Protein AF-A0AAV5AWL6-F1 (afdb_monomer_lite)

Structure (mmCIF, N/CA/C/O backbone):
data_AF-A0AAV5AWL6-F1
#
_entry.id   AF-A0AAV5AWL6-F1
#
loop_
_atom_site.group_PDB
_atom_site.id
_atom_site.type_symbol
_atom_site.label_atom_id
_atom_site.label_alt_id
_atom_site.label_comp_id
_atom_site.label_asym_id
_atom_site.label_entity_id
_atom_site.label_seq_id
_atom_site.pdbx_PDB_ins_code
_atom_site.Cartn_x
_atom_site.Cartn_y
_atom_site.Cartn_z
_atom_site.occupancy
_atom_site.B_iso_or_equiv
_atom_site.auth_seq_id
_atom_site.auth_comp_id
_atom_site.auth_asym_id
_atom_site.auth_atom_id
_atom_site.pdbx_PDB_model_num
ATOM 1 N N . MET A 1 1 ? 9.700 32.617 -14.746 1.00 44.94 1 MET A N 1
ATOM 2 C CA . MET A 1 1 ? 9.621 31.164 -14.489 1.00 44.94 1 MET A CA 1
ATOM 3 C C . MET A 1 1 ? 9.765 30.989 -12.985 1.00 44.94 1 MET A C 1
ATOM 5 O O . MET A 1 1 ? 10.774 31.426 -12.447 1.00 44.94 1 MET A O 1
ATOM 9 N N . ASP A 1 2 ? 8.722 30.511 -12.307 1.00 42.97 2 ASP A N 1
ATOM 10 C CA . ASP A 1 2 ? 8.661 30.385 -10.840 1.00 42.97 2 ASP A CA 1
ATOM 11 C C . ASP A 1 2 ? 9.480 29.153 -10.423 1.00 42.97 2 ASP A C 1
ATOM 13 O O . ASP A 1 2 ? 8.962 28.050 -10.261 1.00 42.97 2 ASP A O 1
ATOM 17 N N . LEU A 1 3 ? 10.804 29.320 -10.424 1.00 47.88 3 LEU A N 1
ATOM 18 C CA . LEU A 1 3 ? 11.747 28.304 -9.977 1.00 47.88 3 LEU A CA 1
ATOM 19 C C . LEU A 1 3 ? 11.731 28.278 -8.447 1.00 47.88 3 LEU A C 1
ATOM 21 O O . LEU A 1 3 ? 11.616 29.314 -7.796 1.00 47.88 3 LEU A O 1
ATOM 25 N N . THR A 1 4 ? 11.849 27.073 -7.900 1.00 56.53 4 THR A N 1
ATOM 26 C CA . THR A 1 4 ? 11.509 26.592 -6.545 1.00 56.53 4 THR A CA 1
ATOM 27 C C . THR A 1 4 ? 12.142 27.312 -5.339 1.00 56.53 4 THR A C 1
ATOM 29 O O . THR A 1 4 ? 12.064 26.806 -4.220 1.00 56.53 4 THR A O 1
ATOM 32 N N . ARG A 1 5 ? 12.764 28.483 -5.522 1.00 50.31 5 ARG A N 1
ATOM 33 C CA . ARG A 1 5 ? 13.473 29.260 -4.491 1.00 50.31 5 ARG A CA 1
ATOM 34 C C . ARG A 1 5 ? 13.290 30.789 -4.581 1.00 50.31 5 ARG A C 1
ATOM 36 O O . ARG A 1 5 ? 14.134 31.527 -4.085 1.00 50.31 5 ARG A O 1
ATOM 43 N N . GLY A 1 6 ? 12.220 31.289 -5.204 1.00 50.84 6 GLY A N 1
ATOM 44 C CA . GLY A 1 6 ? 11.898 32.726 -5.200 1.00 50.84 6 GLY A CA 1
ATOM 45 C C . GLY A 1 6 ? 11.295 33.223 -3.874 1.00 50.84 6 GLY A C 1
ATOM 46 O O . GLY A 1 6 ? 10.577 32.487 -3.201 1.00 50.84 6 GLY A O 1
ATOM 47 N N . THR A 1 7 ? 11.536 34.493 -3.531 1.00 50.94 7 THR A N 1
ATOM 48 C CA . THR A 1 7 ? 11.075 35.224 -2.323 1.00 50.94 7 THR A CA 1
ATOM 49 C C . THR A 1 7 ? 9.552 35.279 -2.118 1.00 50.94 7 THR A C 1
ATOM 51 O O . THR A 1 7 ? 9.095 35.667 -1.048 1.00 50.94 7 THR A O 1
ATOM 54 N N . THR A 1 8 ? 8.764 34.855 -3.107 1.00 59.38 8 THR A N 1
ATOM 55 C CA . THR A 1 8 ? 7.291 34.761 -3.083 1.00 59.38 8 THR A CA 1
ATOM 56 C C . THR A 1 8 ? 6.772 33.316 -3.189 1.00 59.38 8 THR A C 1
ATOM 58 O O . THR A 1 8 ? 5.599 33.108 -3.484 1.00 59.38 8 THR A O 1
ATOM 61 N N . GLY A 1 9 ? 7.641 32.317 -2.978 1.00 55.56 9 GLY A N 1
ATOM 62 C CA . GLY A 1 9 ? 7.475 30.896 -3.319 1.00 55.56 9 GLY A CA 1
ATOM 63 C C . GLY A 1 9 ? 6.063 30.305 -3.219 1.00 55.56 9 GLY A C 1
ATOM 64 O O . GLY A 1 9 ? 5.662 29.781 -2.183 1.00 55.56 9 GLY A O 1
ATOM 65 N N . THR A 1 10 ? 5.347 30.278 -4.349 1.00 64.44 10 THR A N 1
ATOM 66 C CA . THR A 1 10 ? 4.022 29.632 -4.472 1.00 64.44 10 THR A CA 1
ATOM 67 C C . THR A 1 10 ? 4.098 28.166 -4.914 1.00 64.44 10 THR A C 1
ATOM 69 O O . THR A 1 10 ? 3.094 27.457 -4.897 1.00 64.44 10 THR A O 1
ATOM 72 N N . ALA A 1 11 ? 5.286 27.684 -5.299 1.00 66.12 11 ALA A N 1
ATOM 73 C CA . ALA A 1 11 ? 5.487 26.349 -5.867 1.00 66.12 11 ALA A CA 1
ATOM 74 C C . ALA A 1 11 ? 5.063 25.212 -4.920 1.00 66.12 11 ALA A C 1
ATOM 76 O O . ALA A 1 11 ? 4.419 24.264 -5.358 1.00 66.12 11 ALA A O 1
ATOM 77 N N . CYS A 1 12 ? 5.357 25.322 -3.619 1.00 65.81 12 CYS A N 1
ATOM 78 C CA . CYS A 1 12 ? 4.944 24.323 -2.629 1.00 65.81 12 CYS A CA 1
ATOM 79 C C . CYS A 1 12 ? 3.410 24.248 -2.505 1.00 65.81 12 CYS A C 1
ATOM 81 O O . CYS A 1 12 ? 2.841 23.161 -2.516 1.00 65.81 12 CYS A O 1
ATOM 83 N N . LEU A 1 13 ? 2.726 25.397 -2.485 1.00 73.12 13 LEU A N 1
ATOM 84 C CA . LEU A 1 13 ? 1.260 25.460 -2.438 1.00 73.12 13 LEU A CA 1
ATOM 85 C C . LEU A 1 13 ? 0.619 24.877 -3.707 1.00 73.12 13 LEU A C 1
ATOM 87 O O . LEU A 1 13 ? -0.348 24.127 -3.615 1.00 73.12 13 LEU A O 1
ATOM 91 N N . LYS A 1 14 ? 1.199 25.155 -4.882 1.00 77.00 14 LYS A N 1
ATOM 92 C CA . LYS A 1 14 ? 0.769 24.564 -6.162 1.00 77.00 14 LYS A CA 1
ATOM 93 C C . LYS A 1 14 ? 0.994 23.051 -6.220 1.00 77.00 14 LYS A C 1
ATOM 95 O O . LYS A 1 14 ? 0.209 22.349 -6.843 1.00 77.00 14 LYS A O 1
ATOM 100 N N . LEU A 1 15 ? 2.055 22.538 -5.593 1.00 72.88 15 LEU A N 1
ATOM 101 C CA . LEU A 1 15 ? 2.285 21.095 -5.491 1.00 72.88 15 LEU A CA 1
ATOM 102 C C . LEU A 1 15 ? 1.272 20.442 -4.552 1.00 72.88 15 LEU A C 1
ATOM 104 O O . LEU A 1 15 ? 0.730 19.399 -4.895 1.00 72.88 15 LEU A O 1
ATOM 108 N N . LYS A 1 16 ? 0.952 21.071 -3.414 1.00 73.62 16 LYS A N 1
ATOM 109 C CA . LYS A 1 16 ? -0.052 20.548 -2.472 1.00 73.62 16 LYS A CA 1
ATOM 110 C C . LYS A 1 16 ? -1.405 20.284 -3.135 1.00 73.62 16 LYS A C 1
ATOM 112 O O . LYS A 1 16 ? -2.020 19.270 -2.830 1.00 73.62 16 LYS A O 1
ATOM 117 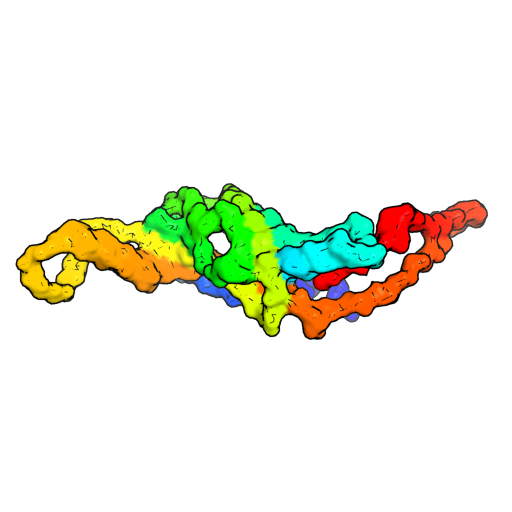N N . THR A 1 17 ? -1.836 21.136 -4.068 1.00 75.12 17 THR A N 1
ATOM 118 C CA . THR A 1 17 ? -3.125 20.973 -4.768 1.00 75.12 17 THR A CA 1
ATOM 119 C C . THR A 1 17 ? -3.147 19.808 -5.763 1.00 75.12 17 THR A C 1
ATOM 121 O O . THR A 1 17 ? -4.210 19.477 -6.275 1.00 75.12 17 THR A O 1
ATOM 124 N N . GLN A 1 18 ? -1.995 19.209 -6.086 1.00 75.31 18 GLN A N 1
ATOM 125 C CA . GLN A 1 18 ? -1.899 18.078 -7.019 1.00 75.31 18 GLN A CA 1
ATOM 126 C C . GLN A 1 18 ? -2.061 16.719 -6.327 1.00 75.31 18 GLN A C 1
ATOM 128 O O . GLN A 1 18 ? -2.350 15.728 -6.992 1.00 75.31 18 GLN A O 1
ATOM 133 N N . TYR A 1 19 ? -1.894 16.658 -5.004 1.00 74.19 19 TYR A N 1
ATOM 134 C CA . TYR A 1 19 ? -2.035 15.425 -4.237 1.00 74.19 19 TYR A CA 1
ATOM 135 C C . TYR A 1 19 ? -3.466 15.264 -3.737 1.00 74.19 19 TYR A C 1
ATOM 137 O O . TYR A 1 19 ? -4.099 16.229 -3.310 1.00 74.19 19 TYR A O 1
ATOM 145 N N . HIS A 1 20 ? -3.969 14.030 -3.730 1.00 78.38 20 HIS A N 1
ATOM 146 C CA . HIS A 1 20 ? -5.211 13.749 -3.022 1.00 78.38 20 HIS A CA 1
ATOM 147 C C . HIS A 1 20 ? -5.023 13.985 -1.527 1.00 78.38 20 HIS A C 1
ATOM 149 O O . HIS A 1 20 ? -4.108 13.451 -0.898 1.00 78.38 20 HIS A O 1
ATOM 155 N N . GLN A 1 21 ? -5.916 14.794 -0.969 1.00 77.19 21 GLN A N 1
ATOM 156 C CA . GLN A 1 21 ? -5.951 15.110 0.446 1.00 77.19 21 GLN A CA 1
ATOM 157 C C . GLN A 1 21 ? -7.112 14.368 1.097 1.00 77.19 21 GLN A C 1
ATOM 159 O O . GLN A 1 21 ? -8.228 14.340 0.572 1.00 77.19 21 GLN A O 1
ATOM 164 N N . HIS A 1 22 ? -6.852 13.778 2.257 1.00 74.38 22 HIS A N 1
ATOM 165 C CA . HIS A 1 22 ? -7.884 13.279 3.146 1.00 74.38 22 HIS A CA 1
ATOM 166 C C . HIS A 1 22 ? -7.912 14.148 4.401 1.00 74.38 22 HIS A C 1
ATOM 168 O O . HIS A 1 22 ? -6.887 14.390 5.035 1.00 74.38 22 HIS A O 1
ATOM 174 N N . CYS A 1 23 ? -9.093 14.650 4.743 1.00 73.50 23 CYS A N 1
ATOM 175 C CA . CYS A 1 23 ? -9.275 15.452 5.939 1.00 73.50 23 CYS A CA 1
ATOM 176 C C . CYS A 1 23 ? -9.520 14.527 7.132 1.00 73.50 23 CYS A C 1
ATOM 178 O O . CYS A 1 23 ? -10.571 13.889 7.206 1.00 73.50 23 CYS A O 1
ATOM 180 N N . ILE A 1 24 ? -8.582 14.492 8.078 1.00 74.25 24 ILE A N 1
ATOM 181 C CA . ILE A 1 24 ? -8.746 13.759 9.335 1.00 74.25 24 ILE A CA 1
ATOM 182 C C . ILE A 1 24 ? -9.272 14.733 10.391 1.00 74.25 24 ILE A C 1
ATOM 184 O O . ILE A 1 24 ? -8.626 15.735 10.705 1.00 74.25 24 ILE A O 1
ATOM 188 N N . LYS A 1 25 ? -10.468 14.448 10.919 1.00 72.88 25 LYS A N 1
ATOM 189 C CA . LYS A 1 25 ? -11.067 15.222 12.013 1.00 72.88 25 LYS A CA 1
ATOM 190 C C . LYS A 1 25 ? -10.367 14.857 13.321 1.00 72.88 25 LYS A C 1
ATOM 192 O O . LYS A 1 25 ? -10.457 13.708 13.750 1.00 72.88 25 LYS A O 1
ATOM 197 N N . ARG A 1 26 ? -9.688 15.831 13.926 1.00 73.69 26 ARG A N 1
ATOM 198 C CA . ARG A 1 26 ? -9.055 15.703 15.247 1.00 73.69 26 ARG A CA 1
ATOM 199 C C . ARG A 1 26 ? -10.077 15.937 16.361 1.00 73.69 26 ARG A C 1
ATOM 201 O O . ARG A 1 26 ? -11.117 16.554 16.122 1.00 73.69 26 ARG A O 1
ATOM 208 N N . LYS A 1 27 ? -9.777 15.452 17.565 1.00 68.62 27 LYS A N 1
ATOM 209 C CA . LYS A 1 27 ? -10.621 15.611 18.759 1.00 68.62 27 LYS A CA 1
ATOM 210 C C . LYS A 1 27 ? -10.731 17.070 19.216 1.00 68.62 27 LYS A C 1
ATOM 212 O O . LYS A 1 27 ? -11.806 17.494 19.632 1.00 68.62 27 LYS A O 1
ATOM 217 N N . ASP A 1 28 ? -9.643 17.837 19.126 1.00 62.53 28 ASP A N 1
ATOM 218 C CA . ASP A 1 28 ? -9.628 19.237 19.559 1.00 62.53 28 ASP A CA 1
ATOM 219 C C . ASP A 1 28 ? -10.209 20.175 18.494 1.00 62.53 28 ASP A C 1
ATOM 221 O O . ASP A 1 28 ? -9.684 20.309 17.389 1.00 62.53 28 ASP A O 1
ATOM 225 N N . ILE A 1 29 ? -11.278 20.879 18.870 1.00 53.66 29 ILE A N 1
ATOM 226 C CA . ILE A 1 29 ? -12.090 21.767 18.016 1.00 53.66 29 ILE A CA 1
ATOM 227 C C . ILE A 1 29 ? -11.306 23.029 17.591 1.00 53.66 29 ILE A C 1
ATOM 229 O O . ILE A 1 29 ? -11.689 23.732 16.657 1.00 53.66 29 ILE A O 1
ATOM 233 N N . THR A 1 30 ? -10.195 23.327 18.271 1.00 56.72 30 THR A N 1
ATOM 234 C CA . THR A 1 30 ? -9.313 24.476 18.005 1.00 56.72 30 THR A CA 1
ATOM 235 C C . THR A 1 30 ? -8.133 24.135 17.094 1.00 56.72 30 THR A C 1
ATOM 237 O O . THR A 1 30 ? -7.466 25.048 16.603 1.00 56.72 30 THR A O 1
ATOM 240 N N . ASN A 1 31 ? -7.878 22.846 16.839 1.00 51.84 31 ASN A N 1
ATOM 241 C CA . ASN A 1 31 ? -6.788 22.398 15.984 1.00 51.84 31 ASN A CA 1
ATOM 242 C C . ASN A 1 31 ? -7.269 22.256 14.539 1.00 51.84 31 ASN A C 1
ATOM 244 O O . ASN A 1 31 ? -8.188 21.504 14.219 1.00 51.84 31 ASN A O 1
ATOM 248 N N . THR A 1 32 ? -6.607 22.984 13.646 1.00 53.75 32 THR A N 1
ATOM 249 C CA . THR A 1 32 ? -6.767 22.866 12.197 1.00 53.75 32 THR A CA 1
ATOM 250 C C . THR A 1 32 ? -6.685 21.398 11.771 1.00 53.75 32 THR A C 1
ATOM 252 O O . THR A 1 32 ? -5.757 20.699 12.187 1.00 53.75 32 THR A O 1
ATOM 255 N N . ASN A 1 33 ? -7.631 20.939 10.940 1.00 56.53 33 ASN A N 1
ATOM 256 C CA . ASN A 1 33 ? -7.602 19.612 10.315 1.00 56.53 33 ASN A CA 1
ATOM 257 C C . ASN A 1 33 ? -6.171 19.258 9.886 1.00 56.53 33 ASN A C 1
ATOM 259 O O . ASN A 1 33 ? -5.527 20.043 9.187 1.00 56.53 33 ASN A O 1
ATOM 263 N N . THR A 1 34 ? -5.656 18.098 10.300 1.00 63.78 34 THR A N 1
ATOM 264 C CA . THR A 1 34 ? -4.343 17.664 9.811 1.00 63.78 34 THR A CA 1
ATOM 265 C C . THR A 1 34 ? -4.501 17.177 8.378 1.00 63.78 34 THR A C 1
ATOM 267 O O . THR A 1 34 ? -5.283 16.268 8.098 1.00 63.78 34 THR A O 1
ATOM 270 N N . GLU A 1 35 ? -3.782 17.830 7.464 1.00 68.81 35 GLU A N 1
ATOM 271 C CA . GLU A 1 35 ? -3.724 17.456 6.054 1.00 68.81 35 GLU A CA 1
ATOM 272 C C . GLU A 1 35 ? -3.034 16.092 5.925 1.00 68.81 35 GLU A C 1
ATOM 274 O O . GLU A 1 35 ? -1.813 15.990 6.060 1.00 68.81 35 GLU A O 1
ATOM 279 N N . TYR A 1 36 ? -3.803 15.037 5.647 1.00 76.56 36 TYR A N 1
ATOM 280 C CA . TYR A 1 36 ? -3.241 13.760 5.224 1.00 76.56 36 TYR A CA 1
ATOM 281 C C . TYR A 1 36 ? -3.106 13.753 3.703 1.00 76.56 36 TYR A C 1
ATOM 283 O O . TYR A 1 36 ? -4.104 13.773 2.978 1.00 76.56 36 TYR A O 1
ATOM 291 N N . PHE A 1 37 ? -1.871 13.717 3.213 1.0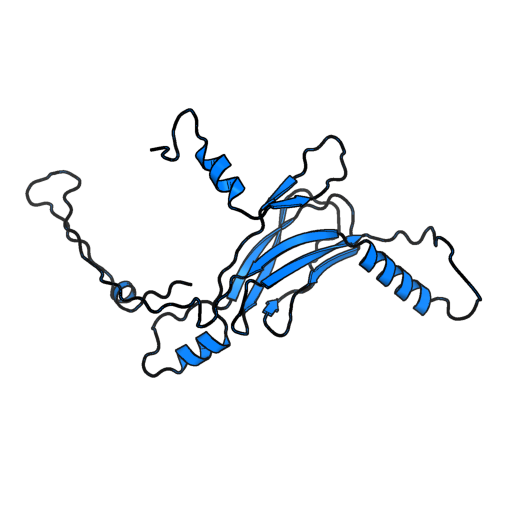0 79.81 37 PHE A N 1
ATOM 292 C CA . PHE A 1 37 ? -1.586 13.527 1.795 1.00 79.81 37 PHE A CA 1
ATOM 293 C C . PHE A 1 37 ? -1.582 12.035 1.489 1.00 79.81 37 PHE A C 1
ATOM 295 O O . PHE A 1 37 ? -0.781 11.290 2.048 1.00 79.81 37 PHE A O 1
ATOM 302 N N . VAL A 1 38 ? -2.482 11.609 0.607 1.00 84.06 38 VAL A N 1
ATOM 303 C CA . VAL A 1 38 ? -2.625 10.205 0.222 1.00 84.06 38 VAL A CA 1
ATOM 304 C C . VAL A 1 38 ? -1.387 9.785 -0.579 1.00 84.06 38 VAL A C 1
ATOM 306 O O . VAL A 1 38 ? -1.165 10.330 -1.663 1.00 84.06 38 VAL A O 1
ATOM 309 N N . PRO A 1 39 ? -0.560 8.847 -0.082 1.00 88.56 39 PRO A N 1
ATOM 310 C CA . PRO A 1 39 ? 0.577 8.345 -0.836 1.00 88.56 39 PRO A CA 1
ATOM 311 C C . PRO A 1 39 ? 0.121 7.542 -2.057 1.00 88.56 39 PRO A C 1
ATOM 313 O O . PRO A 1 39 ? -0.821 6.746 -1.991 1.00 88.56 39 PRO A O 1
ATOM 316 N N . TYR A 1 40 ? 0.854 7.725 -3.151 1.00 91.31 40 TYR A N 1
ATOM 317 C CA . TYR A 1 40 ? 0.735 6.939 -4.372 1.00 91.31 40 TYR A CA 1
ATOM 318 C C . TYR A 1 40 ? 1.922 5.992 -4.471 1.00 91.31 40 TYR A C 1
ATOM 320 O O . TYR A 1 40 ? 3.064 6.396 -4.241 1.00 91.31 40 TYR A O 1
ATOM 328 N N . LEU A 1 41 ? 1.657 4.749 -4.847 1.00 93.56 41 LEU A N 1
ATOM 329 C CA . LEU A 1 41 ? 2.676 3.740 -5.074 1.00 93.56 41 LEU A CA 1
ATOM 330 C C . LEU A 1 41 ? 2.448 3.094 -6.442 1.00 93.56 41 LEU A C 1
ATOM 332 O O . LEU A 1 41 ? 1.345 2.648 -6.749 1.00 93.56 41 LEU A O 1
ATOM 336 N N . SER A 1 42 ? 3.501 3.026 -7.253 1.00 92.62 42 SER A N 1
ATOM 337 C CA . SER A 1 42 ? 3.503 2.217 -8.471 1.00 92.62 42 SER A CA 1
ATOM 338 C C . SER A 1 42 ? 4.277 0.931 -8.216 1.00 92.62 42 SER A C 1
ATOM 340 O O . SER A 1 42 ? 5.414 0.971 -7.746 1.00 92.62 42 SER A O 1
ATOM 342 N N . LEU A 1 43 ? 3.649 -0.202 -8.509 1.00 95.44 43 LEU A N 1
ATOM 343 C CA . LEU A 1 43 ? 4.243 -1.534 -8.454 1.00 95.44 43 LEU A CA 1
ATOM 344 C C . LEU A 1 43 ? 3.908 -2.245 -9.754 1.00 95.44 43 LEU A C 1
ATOM 346 O O . LEU A 1 43 ? 2.825 -2.040 -10.295 1.00 95.44 43 LEU A O 1
ATOM 350 N N . PHE A 1 44 ? 4.779 -3.128 -10.221 1.00 95.31 44 PHE A N 1
ATOM 351 C CA . PHE A 1 44 ? 4.398 -4.104 -11.238 1.00 95.31 44 PHE A CA 1
ATOM 352 C C . PHE A 1 44 ? 3.628 -5.259 -10.598 1.00 95.31 44 PHE A C 1
ATOM 354 O O . PHE A 1 44 ? 3.741 -5.497 -9.398 1.00 95.31 44 PHE A O 1
ATOM 361 N N . SER A 1 45 ? 2.859 -6.005 -11.386 1.00 97.06 45 SER A N 1
ATOM 362 C CA . SER A 1 45 ? 2.242 -7.232 -10.890 1.00 97.06 45 SER A CA 1
ATOM 363 C C . SER A 1 45 ? 3.246 -8.377 -10.871 1.00 97.06 45 SER A C 1
ATOM 365 O O . SER A 1 45 ? 4.055 -8.539 -11.792 1.00 97.06 45 SER A O 1
ATOM 367 N N . LYS A 1 46 ? 3.162 -9.226 -9.847 1.00 97.75 46 LYS A N 1
ATOM 368 C CA . LYS A 1 46 ? 3.982 -10.431 -9.753 1.00 97.75 46 LYS A CA 1
ATOM 369 C C . LYS A 1 46 ? 3.810 -11.316 -10.987 1.00 97.75 46 LYS A C 1
ATOM 371 O O . LYS A 1 46 ? 4.801 -11.805 -11.513 1.00 97.75 46 LYS A O 1
ATOM 376 N N . GLU A 1 47 ? 2.586 -11.471 -11.495 1.00 96.25 47 GLU A N 1
ATOM 377 C CA . GLU A 1 47 ? 2.348 -12.269 -12.704 1.00 96.25 47 GLU A CA 1
ATOM 378 C C . GLU A 1 47 ? 3.095 -11.738 -13.938 1.00 96.25 47 GLU A C 1
ATOM 380 O O . GLU A 1 47 ? 3.581 -12.525 -14.751 1.00 96.25 47 GLU A O 1
ATOM 385 N N . PHE A 1 48 ? 3.209 -10.416 -14.090 1.00 94.56 48 PHE A N 1
ATOM 386 C CA . PHE A 1 48 ? 3.960 -9.814 -15.182 1.00 94.56 48 PHE A CA 1
ATOM 387 C C . PHE A 1 48 ? 5.456 -10.042 -14.985 1.00 94.56 48 PHE A C 1
ATOM 389 O O . PHE A 1 48 ? 6.146 -10.430 -15.928 1.00 94.56 48 PHE A O 1
ATOM 396 N N . VAL A 1 49 ? 5.951 -9.855 -13.759 1.00 94.88 49 VAL A N 1
ATOM 397 C CA . VAL A 1 49 ? 7.367 -10.068 -13.439 1.00 94.88 49 VAL A CA 1
ATOM 398 C C . VAL A 1 49 ? 7.768 -11.532 -13.630 1.00 94.88 49 VAL A C 1
ATOM 400 O O . VAL A 1 49 ? 8.814 -11.797 -14.216 1.00 94.88 49 VAL A O 1
ATOM 403 N N . ASP A 1 50 ? 6.923 -12.482 -13.227 1.00 95.88 50 ASP A N 1
ATOM 404 C CA . ASP A 1 50 ? 7.149 -13.919 -13.426 1.00 95.88 50 ASP A CA 1
ATOM 405 C C . ASP A 1 50 ? 7.201 -14.275 -14.931 1.00 95.88 50 ASP A C 1
ATOM 407 O O . ASP A 1 50 ? 8.091 -15.007 -15.379 1.00 95.88 50 ASP A O 1
ATOM 411 N N . LYS A 1 51 ? 6.295 -13.711 -15.749 1.00 93.44 51 LYS A N 1
ATOM 412 C CA . LYS A 1 51 ? 6.325 -13.856 -17.222 1.00 93.44 51 LYS A CA 1
ATOM 413 C C . LYS A 1 51 ? 7.601 -13.260 -17.820 1.00 93.44 51 LYS A C 1
ATOM 415 O O . LYS A 1 51 ? 8.217 -13.852 -18.701 1.00 93.44 51 LYS A O 1
ATOM 420 N N . LEU A 1 52 ? 8.032 -12.103 -17.326 1.00 91.06 52 LEU A N 1
ATOM 421 C CA . LEU A 1 52 ? 9.247 -11.437 -17.790 1.00 91.06 52 LEU A CA 1
ATOM 422 C C . LEU A 1 52 ? 10.514 -12.216 -17.403 1.00 91.06 52 LEU A C 1
ATOM 424 O O . LEU A 1 52 ? 11.452 -12.301 -18.192 1.00 91.06 52 LEU A O 1
ATOM 428 N N . ALA A 1 53 ? 10.522 -12.836 -16.223 1.00 91.94 53 ALA A N 1
ATOM 429 C CA . ALA A 1 53 ? 11.620 -13.666 -15.734 1.00 91.94 53 ALA A CA 1
ATOM 430 C C . ALA A 1 53 ? 11.811 -14.962 -16.538 1.00 91.94 53 ALA A C 1
ATOM 432 O O . ALA A 1 53 ? 12.911 -15.512 -16.551 1.00 91.94 53 ALA A O 1
ATOM 433 N N . THR A 1 54 ? 10.760 -15.443 -17.206 1.00 93.44 54 THR A N 1
ATOM 434 C CA . THR A 1 54 ? 10.787 -16.646 -18.058 1.00 93.44 54 THR A CA 1
ATOM 435 C C . THR A 1 54 ? 10.964 -16.331 -19.546 1.00 93.44 54 THR A C 1
ATOM 437 O O . THR A 1 54 ? 11.116 -17.243 -20.356 1.00 93.44 54 THR A O 1
ATOM 440 N N . SER A 1 55 ? 10.978 -15.048 -19.917 1.00 88.81 55 SE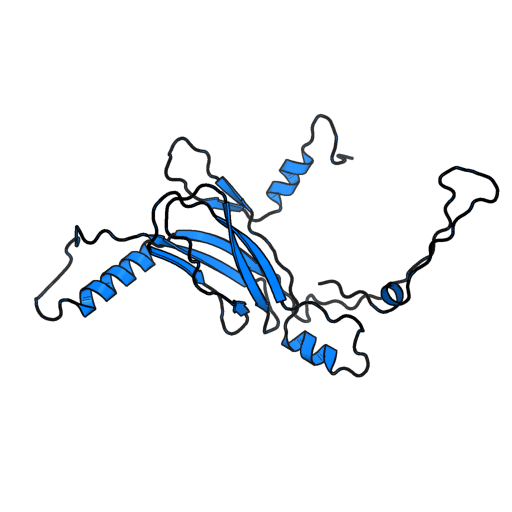R A N 1
ATOM 441 C CA . SER A 1 55 ? 11.164 -14.597 -21.297 1.00 88.81 55 SER A CA 1
ATOM 442 C C . SER A 1 55 ? 12.571 -14.925 -21.822 1.00 88.81 55 SER A C 1
ATOM 444 O O . SER A 1 55 ? 13.544 -14.765 -21.082 1.00 88.81 55 SER A O 1
ATOM 446 N N . PRO A 1 56 ? 12.729 -15.292 -23.112 1.00 85.44 56 PRO A N 1
ATOM 447 C CA . PRO A 1 56 ? 14.050 -15.433 -23.733 1.00 85.44 56 PRO A CA 1
ATOM 448 C C . PRO A 1 56 ? 14.850 -14.119 -23.715 1.00 85.44 56 PRO A C 1
ATOM 450 O O . PRO A 1 56 ? 16.074 -14.149 -23.662 1.00 85.44 56 PRO A O 1
ATOM 453 N N . ASN A 1 57 ? 14.157 -12.974 -23.687 1.00 81.75 57 ASN A N 1
ATOM 454 C CA . ASN A 1 57 ? 14.743 -11.637 -23.566 1.00 81.75 57 ASN A CA 1
ATOM 455 C C . ASN A 1 57 ? 14.571 -11.095 -22.138 1.00 81.75 57 ASN A C 1
ATOM 457 O O . ASN A 1 57 ? 14.105 -9.972 -21.937 1.00 81.75 57 ASN A O 1
ATOM 461 N N . ARG A 1 58 ? 14.863 -11.924 -21.132 1.00 83.62 58 ARG A N 1
ATOM 462 C CA . ARG A 1 58 ? 14.763 -11.539 -19.722 1.00 83.62 58 ARG A CA 1
ATOM 463 C C . ARG A 1 58 ? 15.674 -10.331 -19.429 1.00 83.62 58 ARG A C 1
ATOM 465 O O . ARG A 1 58 ? 16.868 -10.401 -19.722 1.00 83.62 58 ARG A O 1
ATOM 472 N N . PRO A 1 59 ? 15.169 -9.266 -18.781 1.00 79.50 59 PRO A N 1
ATOM 473 C CA . PRO A 1 59 ? 16.010 -8.169 -18.332 1.00 79.50 59 PRO A CA 1
ATOM 474 C C . PRO A 1 59 ? 16.854 -8.592 -17.126 1.00 79.50 59 PRO A C 1
ATOM 476 O O . PRO A 1 59 ? 16.416 -9.369 -16.273 1.00 79.50 59 PRO A O 1
ATOM 479 N N . VAL A 1 60 ? 18.058 -8.029 -17.034 1.00 78.62 60 VAL A N 1
ATOM 480 C CA . VAL A 1 60 ? 18.996 -8.271 -15.927 1.00 78.62 60 VAL A CA 1
ATOM 481 C C . VAL A 1 60 ? 18.380 -7.872 -14.585 1.00 78.62 60 VAL A C 1
ATOM 483 O O . VAL A 1 60 ? 18.479 -8.609 -13.606 1.00 78.62 60 VAL A O 1
ATOM 486 N N . ILE A 1 61 ? 17.690 -6.730 -14.561 1.00 82.25 61 ILE A N 1
ATOM 487 C CA . ILE A 1 61 ? 16.965 -6.229 -13.395 1.00 82.25 61 ILE A CA 1
ATOM 488 C C . ILE A 1 61 ? 15.474 -6.414 -13.648 1.00 82.25 61 ILE A C 1
ATOM 490 O O . ILE A 1 61 ? 14.918 -5.877 -14.607 1.00 82.25 61 ILE A O 1
ATOM 494 N N . LEU A 1 62 ? 14.825 -7.179 -12.774 1.00 87.19 62 LEU A N 1
ATOM 495 C CA . LEU A 1 62 ? 13.382 -7.351 -12.817 1.00 87.19 62 LEU A CA 1
ATOM 496 C C . LEU A 1 62 ? 12.683 -6.161 -12.142 1.00 87.19 62 LEU A C 1
ATOM 498 O O . LEU A 1 62 ? 13.167 -5.667 -11.120 1.00 87.19 62 LEU A O 1
ATOM 502 N N . PRO A 1 63 ? 11.543 -5.709 -12.687 1.00 89.56 63 PRO A N 1
ATOM 503 C CA . PRO A 1 63 ? 10.732 -4.689 -12.046 1.00 89.56 63 PRO A CA 1
ATOM 504 C C . PRO A 1 63 ? 10.263 -5.130 -10.655 1.00 89.56 63 PRO A C 1
ATOM 506 O O . PRO A 1 63 ? 10.040 -6.316 -10.405 1.00 89.56 63 PRO A O 1
ATOM 509 N N . GLN A 1 64 ? 10.073 -4.165 -9.755 1.00 92.31 64 GLN A N 1
ATOM 510 C CA . GLN A 1 64 ? 9.592 -4.453 -8.408 1.00 92.31 64 GLN A CA 1
ATOM 511 C C . GLN A 1 64 ? 8.071 -4.614 -8.383 1.00 92.31 64 GLN A C 1
ATOM 513 O O . GLN A 1 64 ? 7.327 -3.774 -8.890 1.00 92.31 64 GLN A O 1
ATOM 518 N N . TYR A 1 65 ? 7.627 -5.700 -7.756 1.00 96.56 65 TYR A N 1
ATOM 519 C CA . TYR A 1 65 ? 6.220 -5.992 -7.475 1.00 96.56 65 TYR A CA 1
ATOM 520 C C . TYR A 1 65 ? 5.909 -5.970 -5.969 1.00 96.56 65 TYR A C 1
ATOM 522 O O . TYR A 1 65 ? 4.778 -6.236 -5.557 1.00 96.56 65 TYR A O 1
ATOM 530 N N . GLU A 1 66 ? 6.909 -5.643 -5.146 1.00 97.25 66 GLU A N 1
ATOM 531 C CA . GLU A 1 66 ? 6.818 -5.516 -3.694 1.00 97.25 66 GLU A CA 1
ATOM 532 C C . GLU A 1 66 ? 7.391 -4.169 -3.250 1.00 97.25 66 GLU A C 1
ATOM 534 O O . GLU A 1 66 ? 8.348 -3.682 -3.847 1.00 97.25 66 GLU A O 1
ATOM 539 N N . ALA A 1 67 ? 6.840 -3.598 -2.181 1.00 96.31 67 ALA A N 1
ATOM 540 C CA . ALA A 1 67 ? 7.422 -2.451 -1.491 1.00 96.31 67 ALA A CA 1
ATOM 541 C C . ALA A 1 67 ? 7.251 -2.581 0.022 1.00 96.31 67 ALA A C 1
ATOM 543 O O . ALA A 1 67 ? 6.221 -3.056 0.503 1.00 96.31 67 ALA A O 1
ATOM 544 N N . GLU A 1 68 ? 8.249 -2.103 0.760 1.00 96.44 68 GLU A N 1
ATOM 545 C CA . GLU A 1 68 ? 8.201 -1.955 2.213 1.00 96.44 68 GLU A CA 1
ATOM 546 C C . GLU A 1 68 ? 8.013 -0.479 2.568 1.00 96.44 68 GLU A C 1
ATOM 548 O O . GLU A 1 68 ? 8.765 0.384 2.113 1.00 96.44 68 GLU A O 1
ATOM 553 N N . ILE A 1 69 ? 6.984 -0.184 3.363 1.00 93.62 69 ILE A N 1
ATOM 554 C CA . ILE A 1 69 ? 6.614 1.180 3.747 1.00 93.62 69 ILE A CA 1
ATOM 555 C C . ILE A 1 69 ? 6.632 1.294 5.265 1.00 93.62 69 ILE A C 1
ATOM 557 O O . ILE A 1 69 ? 5.914 0.577 5.960 1.00 93.62 69 ILE A O 1
ATOM 561 N N . GLN A 1 70 ? 7.410 2.245 5.776 1.00 93.81 70 GLN A N 1
ATOM 562 C CA . GLN A 1 70 ? 7.396 2.632 7.181 1.00 93.81 70 GLN A CA 1
ATOM 563 C C . GLN A 1 70 ? 6.236 3.596 7.445 1.00 93.81 70 GLN A C 1
ATOM 565 O O . GLN A 1 70 ? 6.191 4.690 6.879 1.00 93.81 70 GLN A O 1
ATOM 570 N N . LEU A 1 71 ? 5.322 3.219 8.336 1.00 91.75 71 LEU A N 1
ATOM 571 C CA . LEU A 1 71 ? 4.192 4.069 8.704 1.00 91.75 71 LEU A CA 1
ATOM 572 C C . LEU A 1 71 ? 4.595 5.090 9.771 1.00 91.75 71 LEU A C 1
ATOM 574 O O . LEU A 1 71 ? 5.403 4.795 10.657 1.00 91.75 71 LEU A O 1
ATOM 578 N N . LEU A 1 72 ? 4.001 6.280 9.700 1.00 90.88 72 LEU A N 1
ATOM 579 C CA . LEU A 1 72 ? 3.977 7.252 10.790 1.00 90.88 72 LEU A CA 1
ATOM 580 C C . LEU A 1 72 ? 2.558 7.277 11.351 1.00 90.88 72 LEU A C 1
ATOM 582 O O . LEU A 1 72 ? 1.606 7.420 10.585 1.00 90.88 72 LEU A O 1
ATOM 586 N N . ILE A 1 73 ? 2.421 7.086 12.660 1.00 90.12 73 ILE A N 1
ATOM 587 C CA . ILE A 1 73 ? 1.127 6.885 13.314 1.00 90.12 73 ILE A CA 1
ATOM 588 C C . ILE A 1 73 ? 1.001 7.864 14.478 1.00 90.12 73 ILE A C 1
ATOM 590 O O . ILE A 1 73 ? 1.925 8.029 15.273 1.00 90.12 73 ILE A O 1
ATOM 594 N N . GLU A 1 74 ? -0.162 8.498 14.565 1.00 90.44 74 GLU A N 1
ATOM 595 C CA . GLU A 1 74 ? -0.610 9.321 15.684 1.00 90.44 74 GLU A CA 1
ATOM 596 C C . GLU A 1 74 ? -2.009 8.829 16.077 1.00 90.44 74 GLU A C 1
ATOM 598 O O . GLU A 1 74 ? -2.865 8.644 15.209 1.00 90.44 74 GLU A O 1
ATOM 603 N N . ILE A 1 75 ? -2.226 8.569 17.366 1.00 90.06 75 ILE A N 1
ATOM 604 C CA . ILE A 1 75 ? -3.495 8.066 17.901 1.00 90.06 75 ILE A CA 1
ATOM 605 C C . ILE A 1 75 ? -3.914 9.011 19.021 1.00 90.06 75 ILE A C 1
ATOM 607 O O . ILE A 1 75 ? -3.200 9.151 20.009 1.00 90.06 75 ILE A O 1
ATOM 611 N N . GLU A 1 76 ? -5.070 9.653 18.875 1.00 89.06 76 GLU A N 1
ATOM 612 C CA . GLU A 1 76 ? -5.578 10.619 19.862 1.00 89.06 76 GLU A CA 1
ATOM 613 C C . GLU A 1 76 ? -6.441 9.971 20.951 1.00 89.06 76 GLU A C 1
ATOM 615 O O . GLU A 1 76 ? -6.566 10.502 22.052 1.00 89.06 76 GLU A O 1
ATOM 620 N N . GLU A 1 77 ? -7.032 8.815 20.654 1.00 88.69 77 GLU A N 1
ATOM 621 C CA . GLU A 1 77 ? -7.916 8.067 21.548 1.00 88.69 77 GLU A CA 1
ATOM 622 C C . GLU A 1 77 ? -7.591 6.582 21.446 1.00 88.69 77 GLU A C 1
ATOM 624 O O . GLU A 1 77 ? -7.302 6.093 20.358 1.00 88.69 77 GLU A O 1
ATOM 629 N N . ASN A 1 78 ? -7.642 5.856 22.565 1.00 91.25 78 ASN A N 1
ATOM 630 C CA . ASN A 1 78 ? -7.396 4.417 22.544 1.00 91.25 78 ASN A CA 1
ATOM 631 C C . ASN A 1 78 ? -8.394 3.721 21.602 1.00 91.25 78 ASN A C 1
ATOM 633 O O . ASN A 1 78 ? -9.604 3.925 21.693 1.00 91.25 78 ASN A O 1
ATOM 637 N N . ILE A 1 79 ? -7.871 2.868 20.732 1.00 93.31 79 ILE A N 1
ATOM 638 C CA . ILE A 1 79 ? -8.628 2.106 19.741 1.00 93.31 79 ILE A CA 1
ATOM 639 C C . ILE A 1 79 ? -8.546 0.618 20.059 1.00 93.31 79 ILE A C 1
ATOM 641 O O . ILE A 1 79 ? -7.584 0.145 20.668 1.00 93.31 79 ILE A O 1
ATOM 645 N N . ASP A 1 80 ? -9.545 -0.142 19.624 1.00 93.06 80 ASP A N 1
ATOM 646 C CA . ASP A 1 80 ? -9.490 -1.598 19.725 1.00 93.06 80 ASP A CA 1
ATOM 647 C C . ASP A 1 80 ? -8.533 -2.184 18.676 1.00 93.06 80 ASP A C 1
ATOM 649 O O . ASP A 1 80 ? -7.711 -3.069 18.959 1.00 93.06 80 ASP A O 1
ATOM 653 N N . LYS A 1 81 ? -8.612 -1.657 17.448 1.00 94.38 81 LYS A N 1
ATOM 654 C CA . LYS A 1 81 ? -7.932 -2.234 16.290 1.00 94.38 81 LYS A CA 1
ATOM 655 C C . LYS A 1 81 ? -7.655 -1.203 15.199 1.00 94.38 81 LYS A C 1
ATOM 657 O O . LYS A 1 81 ? -8.472 -0.329 14.932 1.00 94.38 81 LYS A O 1
ATOM 662 N N . LEU A 1 82 ? -6.522 -1.361 14.517 1.00 94.94 82 LEU A N 1
ATOM 663 C CA . LEU A 1 82 ? -6.158 -0.612 13.317 1.00 94.94 82 LEU A CA 1
ATOM 664 C C . LEU A 1 82 ? -5.908 -1.611 12.179 1.00 94.94 82 LEU A C 1
ATOM 666 O O . LEU A 1 82 ? -4.971 -2.403 12.255 1.00 94.94 82 LEU A O 1
ATOM 670 N N . GLU A 1 83 ? -6.771 -1.637 11.164 1.00 96.62 83 GLU A N 1
ATOM 671 C CA . GLU A 1 83 ? -6.812 -2.712 10.160 1.00 96.62 83 GLU A CA 1
ATOM 672 C C . GLU A 1 83 ? -6.788 -2.211 8.725 1.00 96.62 83 GLU A C 1
ATOM 674 O O . GLU A 1 83 ? -7.4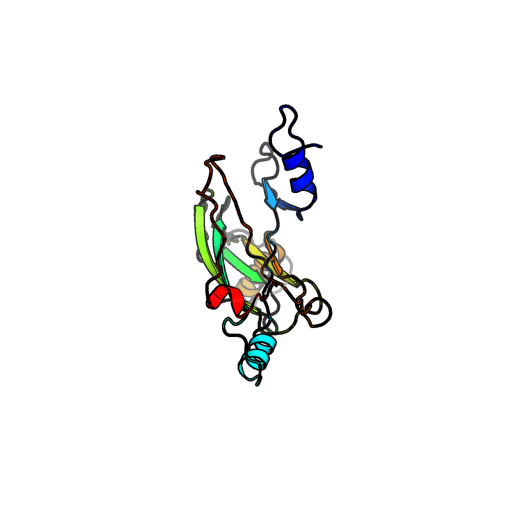33 -1.222 8.378 1.00 96.62 83 GLU A O 1
ATOM 679 N N . PHE A 1 84 ? -6.088 -2.965 7.883 1.00 97.25 84 PHE A N 1
ATOM 680 C CA . PHE A 1 84 ? -6.066 -2.785 6.444 1.00 97.25 84 PHE A CA 1
ATOM 681 C C . PHE A 1 84 ? -7.277 -3.441 5.772 1.00 97.25 84 PHE A C 1
ATOM 683 O O . PHE A 1 84 ? -7.515 -4.641 5.912 1.00 97.25 84 PHE A O 1
ATOM 690 N N . GLU A 1 85 ? -7.984 -2.667 4.956 1.00 97.75 85 GLU A N 1
ATOM 691 C CA . GLU A 1 85 ? -9.038 -3.133 4.059 1.00 97.75 85 GLU A CA 1
ATOM 692 C C . GLU A 1 85 ? -8.582 -2.957 2.605 1.00 97.75 85 GLU A C 1
ATOM 694 O O . GLU A 1 85 ? -8.259 -1.850 2.164 1.00 97.75 85 GLU A O 1
ATOM 699 N N . TYR A 1 86 ? -8.514 -4.066 1.868 1.00 98.06 86 TYR A N 1
ATOM 700 C CA . TYR A 1 86 ? -8.031 -4.114 0.489 1.00 98.06 86 TYR A CA 1
ATOM 701 C C . TYR A 1 86 ? -8.521 -5.381 -0.225 1.00 98.06 86 TYR A C 1
ATOM 703 O O . TYR A 1 86 ? -8.967 -6.342 0.406 1.00 98.06 86 TYR A O 1
ATOM 711 N N . ASN A 1 87 ? -8.407 -5.402 -1.555 1.00 97.56 87 ASN A N 1
ATOM 712 C CA . ASN A 1 87 ? -8.718 -6.585 -2.353 1.00 97.56 87 ASN A CA 1
ATOM 713 C C . ASN A 1 87 ? -7.570 -7.614 -2.268 1.00 97.56 87 ASN A C 1
ATOM 715 O O . ASN A 1 87 ? -6.488 -7.412 -2.824 1.00 97.56 87 ASN A O 1
ATOM 719 N N . LYS A 1 88 ? -7.826 -8.728 -1.575 1.00 97.38 88 LYS A N 1
ATOM 720 C CA . LYS A 1 88 ? -6.856 -9.807 -1.318 1.00 97.38 88 LYS A CA 1
ATOM 721 C C . LYS A 1 88 ? -6.556 -10.682 -2.540 1.00 97.38 88 LYS A C 1
ATOM 723 O O . LYS A 1 88 ? -5.567 -11.407 -2.535 1.00 97.38 88 LYS A O 1
ATOM 728 N N . ASP A 1 89 ? -7.372 -10.599 -3.590 1.00 97.25 89 ASP A N 1
ATOM 729 C CA . ASP A 1 89 ? -7.144 -11.339 -4.836 1.00 97.25 89 ASP A CA 1
ATOM 730 C C . ASP A 1 89 ? -6.075 -10.679 -5.716 1.00 97.25 89 ASP A C 1
ATOM 732 O O . ASP A 1 89 ? -5.537 -11.325 -6.622 1.00 97.25 89 ASP A O 1
ATOM 736 N N . ILE A 1 90 ? -5.793 -9.392 -5.474 1.00 97.56 90 ILE A N 1
ATOM 737 C CA . ILE A 1 90 ? -4.846 -8.578 -6.253 1.00 97.56 90 ILE A CA 1
ATOM 738 C C . ILE A 1 90 ? -3.672 -8.056 -5.416 1.00 97.56 90 ILE A C 1
ATOM 740 O O . ILE A 1 90 ? -2.615 -7.779 -5.981 1.00 97.56 90 ILE A O 1
ATOM 744 N N . PHE A 1 91 ? -3.812 -7.966 -4.089 1.00 98.19 91 PHE A N 1
ATOM 745 C CA . PHE A 1 91 ? -2.733 -7.582 -3.178 1.00 98.19 91 PHE A CA 1
ATOM 746 C C . PHE A 1 91 ? -2.518 -8.613 -2.078 1.00 98.19 91 PHE A C 1
ATOM 748 O O . PHE A 1 91 ? -3.449 -9.277 -1.629 1.00 98.19 91 PHE A O 1
ATOM 755 N N . LYS A 1 92 ? -1.285 -8.670 -1.580 1.00 98.25 92 LYS A N 1
ATOM 756 C CA . LYS A 1 92 ? -0.936 -9.360 -0.339 1.00 98.25 92 LYS A CA 1
ATOM 757 C C . LYS A 1 92 ? -0.171 -8.399 0.558 1.00 98.25 92 LYS A C 1
ATOM 759 O O . LYS A 1 92 ? 0.833 -7.835 0.127 1.00 98.25 92 LYS A O 1
ATOM 764 N N . LEU A 1 93 ? -0.637 -8.246 1.793 1.00 97.94 93 LEU A N 1
ATOM 765 C CA . LEU A 1 93 ? 0.116 -7.595 2.859 1.00 97.94 93 LEU A CA 1
ATOM 766 C C . LEU A 1 93 ? 0.688 -8.660 3.796 1.00 97.94 93 LEU A C 1
ATOM 768 O O . LEU A 1 93 ? 0.076 -9.711 4.004 1.00 97.94 93 LEU A O 1
ATOM 772 N N . ASP A 1 94 ? 1.862 -8.396 4.358 1.00 97.38 94 ASP A N 1
ATOM 773 C CA . ASP A 1 94 ? 2.450 -9.222 5.418 1.00 97.38 94 ASP A CA 1
ATOM 774 C C . ASP A 1 94 ? 1.668 -9.118 6.737 1.00 97.38 94 ASP A C 1
ATOM 776 O O . ASP A 1 94 ? 1.616 -10.079 7.506 1.00 97.38 94 ASP A O 1
ATOM 780 N N . LYS A 1 95 ? 1.010 -7.975 6.967 1.00 94.88 95 LYS A N 1
ATOM 781 C CA . LYS A 1 95 ? 0.183 -7.692 8.144 1.00 94.88 95 LYS A CA 1
ATOM 782 C C . LYS A 1 95 ? -1.149 -7.072 7.736 1.00 94.88 95 LYS A C 1
ATOM 784 O O . LYS A 1 95 ? -1.197 -6.123 6.962 1.00 94.88 95 LYS A O 1
ATOM 789 N N . ASN A 1 96 ? -2.238 -7.575 8.313 1.00 95.06 96 ASN A N 1
ATOM 790 C CA . ASN A 1 96 ? -3.578 -7.009 8.113 1.00 95.06 96 ASN A CA 1
ATOM 791 C C . ASN A 1 96 ? -4.013 -6.089 9.257 1.00 95.06 96 ASN A C 1
ATOM 793 O O . ASN A 1 96 ? -4.909 -5.276 9.075 1.00 95.06 96 ASN A O 1
ATOM 797 N N . VAL A 1 97 ? -3.392 -6.215 10.428 1.00 95.94 97 VAL A N 1
ATOM 798 C CA . VAL A 1 97 ? -3.722 -5.448 11.630 1.00 95.94 97 VAL A CA 1
ATOM 799 C C . VAL A 1 97 ? -2.428 -4.929 12.236 1.00 95.94 97 VAL A C 1
ATOM 801 O O . VAL A 1 97 ? -1.457 -5.678 12.331 1.00 95.94 97 VAL A O 1
ATOM 804 N N . LEU A 1 98 ? -2.429 -3.657 12.621 1.00 94.81 98 LEU A N 1
ATOM 805 C CA . LEU A 1 98 ? -1.317 -3.007 13.302 1.00 94.81 98 LEU A CA 1
ATOM 806 C C . LEU A 1 98 ? -1.449 -3.177 14.819 1.00 94.81 98 LEU A C 1
ATOM 808 O O . LEU A 1 98 ? -2.547 -3.264 15.373 1.00 94.81 98 LEU A O 1
ATOM 812 N N . SER A 1 99 ? -0.306 -3.219 15.488 1.00 92.56 99 SER A N 1
ATOM 813 C CA . SER A 1 99 ? -0.191 -3.406 16.938 1.00 92.56 99 SER A CA 1
ATOM 814 C C . SER A 1 99 ? -0.486 -2.136 17.745 1.00 92.56 99 SER A C 1
ATOM 816 O O . SER A 1 99 ? -0.821 -2.229 18.926 1.00 92.56 99 SER A O 1
ATOM 818 N N . ASN A 1 100 ? -0.393 -0.954 17.126 1.00 90.94 100 ASN A N 1
ATOM 819 C CA . ASN A 1 100 ? -0.668 0.331 17.767 1.00 90.94 100 ASN A CA 1
ATOM 820 C C . ASN A 1 100 ? -2.155 0.459 18.133 1.00 90.94 100 ASN A C 1
ATOM 822 O O . ASN A 1 100 ? -3.020 0.455 17.259 1.00 90.94 100 ASN A O 1
ATOM 826 N N . LYS A 1 101 ? -2.436 0.598 19.433 1.00 90.81 101 LYS A N 1
ATOM 827 C CA . LYS A 1 101 ? -3.802 0.698 19.977 1.00 90.81 101 LYS A CA 1
ATOM 828 C C . LYS A 1 101 ? -4.008 1.843 20.962 1.00 90.81 101 LYS A C 1
ATOM 830 O O . LYS A 1 101 ? -5.134 2.266 21.192 1.00 90.81 101 LYS A O 1
ATOM 835 N N . THR A 1 102 ? -2.939 2.320 21.585 1.00 90.88 102 THR A N 1
ATOM 836 C CA . THR A 1 102 ? -3.015 3.342 22.627 1.00 90.88 102 THR A CA 1
ATOM 837 C C . THR A 1 102 ? -2.727 4.724 22.073 1.00 90.88 102 THR A C 1
ATOM 839 O O . THR A 1 102 ? -2.137 4.843 21.003 1.00 90.88 102 THR A O 1
ATOM 842 N N . VAL A 1 103 ? -3.086 5.757 22.831 1.00 89.75 103 VAL A N 1
ATOM 843 C CA . VAL A 1 103 ? -2.725 7.145 22.524 1.00 89.75 103 VAL A CA 1
ATOM 844 C C . VAL A 1 103 ? -1.215 7.277 22.298 1.00 89.75 103 VAL A C 1
ATOM 846 O O . VAL A 1 103 ? -0.413 6.829 23.122 1.00 89.75 103 VAL A O 1
ATOM 849 N N . THR A 1 104 ? -0.831 7.899 21.184 1.00 87.12 104 THR A N 1
ATOM 850 C CA . THR A 1 104 ? 0.566 8.155 20.811 1.00 87.12 104 THR A CA 1
ATOM 851 C C . THR A 1 104 ? 0.690 9.478 20.069 1.00 87.12 104 THR A C 1
ATOM 853 O O . THR A 1 104 ? -0.155 9.809 19.239 1.00 87.12 104 THR A O 1
ATOM 856 N N . SER A 1 105 ? 1.797 10.192 20.286 1.00 86.88 105 SER A N 1
ATOM 857 C CA . SER A 1 105 ? 2.220 11.261 19.378 1.00 86.88 105 SER A CA 1
ATOM 858 C C . SER A 1 105 ? 2.656 10.687 18.024 1.00 86.88 105 SER A C 1
ATOM 860 O O . SER A 1 105 ? 2.863 9.474 17.892 1.00 86.88 105 SER A O 1
ATOM 862 N N . LEU A 1 106 ? 2.807 11.557 17.017 1.00 87.62 106 LEU A N 1
ATOM 863 C CA . LEU A 1 106 ? 3.286 11.163 15.693 1.00 87.62 106 LEU A CA 1
ATOM 864 C C . LEU A 1 106 ? 4.661 10.494 15.793 1.00 87.62 106 LEU A C 1
ATOM 866 O O . LEU A 1 106 ? 5.688 11.142 16.009 1.00 87.62 106 LEU A O 1
ATOM 870 N N . THR A 1 107 ? 4.672 9.179 15.626 1.00 87.94 107 THR A N 1
ATOM 871 C CA . THR A 1 107 ? 5.857 8.343 15.808 1.00 87.94 107 THR A CA 1
ATOM 872 C C . THR A 1 107 ? 5.977 7.335 14.677 1.00 87.94 107 THR A C 1
ATOM 874 O O . THR A 1 107 ? 5.027 7.071 13.939 1.00 87.94 107 THR A O 1
ATOM 877 N N . LYS A 1 108 ? 7.180 6.779 14.507 1.00 90.25 108 LYS A N 1
ATOM 878 C CA . LYS A 1 108 ? 7.393 5.665 13.582 1.00 90.25 108 LYS A CA 1
ATOM 879 C C . LYS A 1 108 ? 6.645 4.448 14.118 1.00 90.25 108 LYS A C 1
ATOM 881 O O . LYS A 1 108 ? 6.974 3.952 15.191 1.00 90.25 108 LYS A O 1
ATOM 886 N N . GLY A 1 109 ? 5.637 4.015 13.372 1.00 86.69 109 GLY A N 1
ATOM 887 C CA . GLY A 1 109 ? 4.882 2.802 13.646 1.00 86.69 109 GLY A CA 1
ATOM 888 C C . GLY A 1 109 ? 5.584 1.571 13.088 1.00 86.69 109 GLY A C 1
ATOM 889 O O . GLY A 1 109 ? 6.811 1.489 13.024 1.00 86.69 109 GLY A O 1
ATOM 890 N N . GLU A 1 110 ? 4.798 0.608 12.631 1.00 90.81 110 GLU A N 1
ATOM 891 C CA . GLU A 1 110 ? 5.329 -0.585 11.981 1.00 90.81 110 GLU A CA 1
ATOM 892 C C . GLU A 1 110 ? 5.663 -0.341 10.503 1.00 90.81 110 GLU A C 1
ATOM 894 O O . GLU A 1 110 ? 5.095 0.534 9.844 1.00 90.81 110 GLU A O 1
ATOM 899 N N . THR A 1 111 ? 6.582 -1.151 9.977 1.00 94.88 111 THR A N 1
ATOM 900 C CA . THR A 1 111 ? 6.752 -1.323 8.531 1.00 94.88 111 THR A CA 1
ATOM 901 C C . THR A 1 111 ? 5.778 -2.386 8.030 1.00 94.88 111 THR A C 1
ATOM 903 O O . THR A 1 111 ? 5.555 -3.394 8.711 1.00 94.88 111 THR A O 1
ATOM 906 N N . ILE A 1 112 ? 5.206 -2.137 6.854 1.00 95.62 112 ILE A N 1
ATOM 907 C CA . ILE A 1 112 ? 4.324 -3.056 6.132 1.00 95.62 112 ILE A CA 1
ATOM 908 C C . ILE A 1 112 ? 4.914 -3.373 4.766 1.00 95.62 112 ILE A C 1
ATOM 910 O O . ILE A 1 112 ? 5.497 -2.500 4.118 1.00 95.62 112 ILE A O 1
ATOM 914 N N . LYS A 1 113 ? 4.747 -4.616 4.323 1.00 97.75 113 LYS A N 1
ATOM 915 C CA . LYS A 1 113 ? 5.163 -5.072 3.000 1.00 97.75 113 LYS A CA 1
ATOM 916 C C . LYS A 1 113 ? 3.937 -5.297 2.127 1.00 97.75 113 LYS A C 1
ATOM 918 O O . LYS A 1 113 ? 3.111 -6.159 2.420 1.00 97.75 113 LYS A O 1
ATOM 923 N N . ILE A 1 114 ? 3.839 -4.547 1.034 1.00 98.25 114 ILE A N 1
ATOM 924 C CA . ILE A 1 114 ? 2.770 -4.671 0.037 1.00 98.25 114 ILE A CA 1
ATOM 925 C C . ILE A 1 114 ? 3.317 -5.430 -1.161 1.00 98.25 114 ILE A C 1
ATOM 927 O O . ILE A 1 114 ? 4.355 -5.068 -1.703 1.00 98.25 114 ILE A O 1
ATOM 931 N N . THR A 1 115 ? 2.597 -6.458 -1.595 1.00 98.31 115 THR A N 1
ATOM 932 C CA . THR A 1 115 ? 2.862 -7.214 -2.824 1.00 98.31 115 THR A CA 1
ATOM 933 C C . THR A 1 115 ? 1.701 -7.018 -3.792 1.00 98.31 115 THR A C 1
ATOM 935 O O . THR A 1 115 ? 0.550 -7.266 -3.423 1.00 98.31 115 THR A O 1
ATOM 938 N N . CYS A 1 116 ? 1.985 -6.623 -5.032 1.00 98.38 116 CYS A N 1
ATOM 939 C CA . CYS A 1 116 ? 1.007 -6.589 -6.116 1.00 98.38 116 CYS A CA 1
ATOM 940 C C . CYS A 1 116 ? 1.022 -7.932 -6.856 1.00 98.38 116 CYS A C 1
ATOM 942 O O . CYS A 1 116 ? 2.023 -8.318 -7.454 1.00 98.38 116 CYS A O 1
ATOM 944 N N . LEU A 1 117 ? -0.076 -8.681 -6.779 1.00 98.38 117 LEU A N 1
ATOM 945 C CA . LEU A 1 117 ? -0.163 -10.040 -7.318 1.00 98.38 117 LEU A CA 1
ATOM 946 C C . LEU A 1 117 ? -0.552 -10.046 -8.799 1.00 98.38 117 LEU A C 1
ATOM 948 O O . LEU A 1 117 ? 0.004 -10.829 -9.570 1.00 98.38 117 LEU A O 1
ATOM 952 N N . LYS A 1 118 ? -1.495 -9.178 -9.182 1.00 97.88 118 LYS A N 1
ATOM 953 C CA . LYS A 1 118 ? -2.133 -9.152 -10.507 1.00 97.88 118 LYS A CA 1
ATOM 954 C C . LYS A 1 118 ? -2.113 -7.761 -11.119 1.00 97.88 118 LYS A C 1
ATOM 956 O O . LYS A 1 118 ? -2.010 -6.771 -10.395 1.00 97.88 118 LYS A O 1
ATOM 961 N N . ASP A 1 119 ? -2.212 -7.710 -12.442 1.00 96.94 119 ASP A N 1
ATOM 962 C CA . ASP A 1 119 ? -2.362 -6.458 -13.175 1.00 96.94 119 ASP A CA 1
ATOM 963 C C . ASP A 1 119 ? -3.595 -5.683 -12.692 1.00 96.94 119 ASP A C 1
ATOM 965 O O . ASP A 1 119 ? -4.670 -6.237 -12.449 1.00 96.94 119 ASP A O 1
ATOM 969 N N . LEU A 1 120 ? -3.413 -4.376 -12.556 1.00 97.38 120 LEU A N 1
ATOM 970 C CA . LEU A 1 120 ? -4.412 -3.427 -12.110 1.00 97.38 120 LEU A CA 1
ATOM 971 C C . LEU A 1 120 ? -4.924 -2.671 -13.326 1.00 97.38 120 LEU A C 1
ATOM 973 O O . LEU A 1 120 ? -4.162 -1.995 -14.017 1.00 97.38 120 LEU A O 1
ATOM 977 N N . ASP A 1 121 ? -6.225 -2.790 -13.561 1.00 95.88 121 ASP A N 1
ATOM 978 C CA . ASP A 1 121 ? -6.959 -2.159 -14.656 1.00 95.88 121 ASP A CA 1
ATOM 979 C C . ASP A 1 121 ? -7.411 -0.720 -14.346 1.00 95.88 121 ASP A C 1
ATOM 981 O O . ASP A 1 121 ? -7.933 -0.006 -15.203 1.00 95.88 121 ASP A O 1
ATOM 985 N N . SER A 1 122 ? -7.211 -0.294 -13.109 1.00 96.75 122 SER A N 1
ATOM 986 C CA . SER A 1 122 ? -7.404 1.060 -12.620 1.00 96.75 122 SER A CA 1
ATOM 987 C C . SER A 1 122 ? -6.562 1.232 -11.365 1.00 96.75 122 SER A C 1
ATOM 989 O O . SER A 1 122 ? -6.111 0.244 -10.777 1.00 96.75 122 SER A O 1
ATOM 991 N N . ASP A 1 123 ? -6.454 2.464 -10.887 1.00 97.12 123 ASP A N 1
ATOM 992 C CA . ASP A 1 123 ? -5.967 2.720 -9.537 1.00 97.12 123 ASP A CA 1
ATOM 993 C C . ASP A 1 123 ? -6.823 1.954 -8.517 1.00 97.12 123 ASP A C 1
ATOM 995 O O . ASP A 1 123 ? -8.051 1.861 -8.657 1.00 97.12 123 ASP A O 1
ATOM 999 N N . LYS A 1 124 ? -6.172 1.381 -7.502 1.00 97.19 124 LYS A N 1
ATOM 1000 C CA . LYS A 1 124 ? -6.815 0.649 -6.403 1.00 97.19 124 LYS A CA 1
ATOM 1001 C C . LYS A 1 124 ? -6.371 1.209 -5.063 1.00 97.19 124 LYS A C 1
ATOM 1003 O O . LYS A 1 124 ? -5.321 1.831 -4.941 1.00 97.19 124 LYS A O 1
ATOM 1008 N N . GLU A 1 125 ? -7.172 0.962 -4.038 1.00 96.50 125 GLU A N 1
ATOM 1009 C CA . GLU A 1 125 ? -6.962 1.537 -2.713 1.00 96.50 125 GLU A CA 1
ATOM 1010 C C . GLU A 1 125 ? -6.660 0.454 -1.684 1.00 96.50 125 GLU A C 1
ATOM 1012 O O . GLU A 1 125 ? -7.308 -0.593 -1.653 1.00 96.50 125 GLU A O 1
ATOM 1017 N N . ILE A 1 126 ? -5.712 0.757 -0.803 1.00 97.25 126 ILE A N 1
ATOM 1018 C CA . ILE A 1 126 ? -5.517 0.064 0.467 1.00 97.25 126 ILE A CA 1
ATOM 1019 C C . ILE A 1 126 ? -5.917 1.062 1.553 1.00 97.25 126 ILE A C 1
ATOM 1021 O O . ILE A 1 126 ? -5.275 2.103 1.715 1.00 97.25 126 ILE A O 1
ATOM 1025 N N . LYS A 1 127 ? -7.007 0.779 2.264 1.00 96.56 127 LYS A N 1
ATOM 1026 C CA . LYS A 1 127 ? -7.547 1.649 3.317 1.00 96.56 127 LYS A CA 1
ATOM 1027 C C . LYS A 1 127 ? -7.118 1.148 4.683 1.00 96.56 127 LYS A C 1
ATOM 1029 O O . LYS A 1 127 ? -6.966 -0.051 4.875 1.00 96.56 127 LYS A O 1
ATOM 1034 N N . ILE A 1 128 ? -6.954 2.063 5.628 1.00 95.06 128 ILE A N 1
ATOM 1035 C CA . ILE A 1 128 ? -6.624 1.757 7.019 1.00 95.06 128 ILE A CA 1
ATOM 1036 C C . ILE A 1 128 ? -7.761 2.286 7.884 1.00 95.06 128 ILE A C 1
ATOM 1038 O O . ILE A 1 128 ? -8.012 3.491 7.895 1.00 95.06 128 ILE A O 1
ATOM 1042 N N . TYR A 1 129 ? -8.444 1.401 8.600 1.00 95.81 129 TYR A N 1
ATOM 1043 C CA . TYR A 1 129 ? -9.552 1.747 9.483 1.00 95.81 129 TYR A CA 1
ATOM 1044 C C . TYR A 1 129 ? -9.151 1.608 10.947 1.00 95.81 129 TYR A C 1
ATOM 1046 O O . TYR A 1 129 ? -8.626 0.573 11.357 1.00 95.81 129 TYR A O 1
ATOM 1054 N N . ALA A 1 130 ? -9.431 2.649 11.728 1.00 94.56 130 ALA A N 1
ATOM 1055 C CA . ALA A 1 130 ? -9.327 2.647 13.179 1.00 94.56 130 ALA A CA 1
ATOM 1056 C C . ALA A 1 130 ? -10.695 2.316 13.783 1.00 94.56 130 ALA A C 1
ATOM 1058 O O . ALA A 1 130 ? -11.669 3.035 13.556 1.00 94.56 130 ALA A O 1
ATOM 1059 N N . TYR A 1 131 ? -10.759 1.230 14.540 1.00 94.31 131 TYR A N 1
ATOM 1060 C CA . TYR A 1 131 ? -11.949 0.752 15.230 1.00 94.31 131 TYR A CA 1
ATOM 1061 C C . TYR A 1 131 ? -11.941 1.290 16.662 1.00 94.31 131 TYR A C 1
ATOM 1063 O O . TYR A 1 131 ? -10.970 1.043 17.387 1.00 94.31 131 TYR A O 1
ATOM 1071 N N . PRO A 1 132 ? -12.974 2.034 17.086 1.00 92.00 132 PRO A N 1
ATOM 1072 C CA . PRO A 1 132 ? -13.017 2.579 18.432 1.00 92.00 132 PRO A CA 1
ATOM 1073 C C . PRO A 1 132 ? -13.075 1.451 19.459 1.00 92.00 132 PRO A C 1
ATOM 1075 O O . PRO A 1 132 ? -13.616 0.371 19.200 1.00 92.00 132 PRO A O 1
ATOM 1078 N N . LYS A 1 133 ? -12.523 1.723 20.640 1.00 89.12 133 LYS A N 1
ATOM 1079 C CA . LYS A 1 133 ? -12.768 0.883 21.802 1.00 89.12 133 LYS A CA 1
ATOM 1080 C C . LYS A 1 133 ? -14.190 1.164 22.291 1.00 89.12 133 LYS A C 1
ATOM 1082 O O . LYS A 1 133 ? -14.523 2.318 22.535 1.00 89.12 133 LYS A O 1
ATOM 1087 N N . ILE A 1 134 ? -15.014 0.127 22.385 1.00 82.38 134 ILE A N 1
ATOM 1088 C CA . ILE A 1 134 ? -16.355 0.235 22.962 1.00 82.38 134 ILE A CA 1
ATOM 1089 C C . ILE A 1 134 ? -16.210 -0.041 24.451 1.00 82.38 134 ILE A C 1
ATOM 1091 O O . ILE A 1 134 ? -15.768 -1.123 24.845 1.00 82.38 134 ILE A O 1
ATOM 1095 N N . ASP A 1 135 ? -16.533 0.954 25.269 1.00 71.50 135 ASP A N 1
ATOM 1096 C CA . ASP A 1 135 ? -16.648 0.753 26.703 1.00 71.50 135 ASP A CA 1
ATOM 1097 C C . ASP A 1 135 ? -17.972 0.024 26.949 1.00 71.50 135 ASP A C 1
ATOM 1099 O O . ASP A 1 135 ? -19.043 0.501 26.586 1.00 71.50 135 ASP A O 1
ATOM 1103 N N . SER A 1 136 ? -17.899 -1.168 27.536 1.00 60.94 136 SER A N 1
ATOM 1104 C CA . SER A 1 136 ? -19.028 -2.085 27.748 1.00 60.94 136 SER A CA 1
ATOM 1105 C C . SER A 1 136 ? -20.060 -1.587 28.776 1.00 60.94 136 SER A C 1
ATOM 1107 O O . SER A 1 136 ? -20.713 -2.402 29.426 1.00 60.94 136 SER A O 1
ATOM 1109 N N . SER A 1 137 ? -20.150 -0.276 29.013 1.00 52.66 137 SER A N 1
ATOM 1110 C CA . SER A 1 137 ? -20.913 0.314 30.114 1.00 52.66 137 SER A CA 1
ATOM 1111 C C . SER A 1 137 ? -22.299 0.834 29.750 1.00 52.66 137 SER A C 1
ATOM 1113 O O . SER A 1 137 ? -23.060 1.073 30.679 1.00 52.66 137 SER A O 1
ATOM 1115 N N . GLU A 1 138 ? -22.687 0.946 28.477 1.00 45.38 138 GLU A N 1
ATOM 1116 C CA . GLU A 1 138 ? -24.086 1.240 28.128 1.00 45.38 138 GLU A CA 1
ATOM 1117 C C . GLU A 1 138 ? -24.517 0.491 26.861 1.00 45.38 138 GLU A C 1
ATOM 1119 O O . GLU A 1 138 ? -24.171 0.902 25.756 1.00 45.38 138 GLU A O 1
ATOM 1124 N N . PRO A 1 139 ? -25.293 -0.600 26.978 1.00 49.81 139 PRO A N 1
ATOM 1125 C CA . PRO A 1 139 ? -26.097 -1.046 25.858 1.00 49.81 139 PRO A CA 1
ATOM 1126 C C . PRO A 1 139 ? -27.246 -0.043 25.712 1.00 49.81 139 PRO A C 1
ATOM 1128 O O . PRO A 1 139 ? -28.212 -0.085 26.480 1.00 49.81 139 PRO A O 1
ATOM 1131 N N . GLU A 1 140 ? -27.159 0.877 24.749 1.00 47.78 140 GLU A N 1
ATOM 1132 C CA . GLU A 1 140 ? -28.355 1.594 24.306 1.00 47.78 140 GLU A CA 1
ATOM 1133 C C . GLU A 1 140 ? -29.331 0.553 23.750 1.00 47.78 140 GLU A C 1
ATOM 1135 O O . GLU A 1 140 ? -29.136 -0.062 22.702 1.00 47.78 140 GLU A O 1
ATOM 1140 N N . MET A 1 141 ? -30.361 0.298 24.552 1.00 54.41 141 MET A N 1
ATOM 1141 C CA . MET A 1 141 ? -31.421 -0.654 24.291 1.00 54.41 141 MET A CA 1
ATOM 1142 C C . MET A 1 141 ? -32.019 -0.467 22.899 1.00 54.41 141 MET A C 1
ATOM 1144 O O . MET A 1 141 ? -32.601 0.578 22.626 1.00 54.41 141 MET A O 1
ATOM 1148 N N . LEU A 1 142 ? -32.043 -1.533 22.098 1.00 44.69 142 LEU A N 1
ATOM 1149 C CA . LEU A 1 142 ? -33.107 -1.769 21.123 1.00 44.69 142 LEU A CA 1
ATOM 1150 C C . LEU A 1 142 ? -33.339 -3.283 20.946 1.00 44.69 142 LEU A C 1
ATOM 1152 O O . LEU A 1 142 ? -32.643 -3.961 20.203 1.00 44.69 142 LEU A O 1
ATOM 1156 N N . LEU A 1 143 ? -34.418 -3.725 21.607 1.00 39.31 143 LEU A N 1
ATOM 1157 C CA . LEU A 1 143 ? -35.317 -4.846 21.287 1.00 39.31 143 LEU A CA 1
ATOM 1158 C C . LEU A 1 143 ? -34.931 -6.282 21.701 1.00 39.31 143 LEU A C 1
ATOM 1160 O O . LEU A 1 143 ? -34.244 -6.993 20.988 1.00 39.31 143 LEU A O 1
ATOM 1164 N N . GLY A 1 144 ? -35.634 -6.753 22.742 1.00 43.38 144 GLY A N 1
ATOM 1165 C CA . GLY A 1 144 ? -36.539 -7.900 22.592 1.00 43.38 144 GLY A CA 1
ATOM 1166 C C . GLY A 1 144 ? -36.010 -9.287 22.964 1.00 43.38 144 GLY A C 1
ATOM 1167 O O . GLY A 1 144 ? -35.354 -9.940 22.170 1.00 43.38 144 GLY A O 1
ATOM 1168 N N . SER A 1 145 ? -36.491 -9.773 24.112 1.00 48.03 145 SER A N 1
ATOM 1169 C CA . SER A 1 145 ? -36.509 -11.165 24.595 1.00 48.03 145 SER A CA 1
ATOM 1170 C C . SER A 1 145 ? -35.171 -11.863 24.853 1.00 48.03 145 SER A C 1
ATOM 1172 O O . SER A 1 145 ? -34.414 -12.225 23.964 1.00 48.03 145 SER A O 1
ATOM 1174 N N . GLU A 1 146 ? -34.985 -12.133 26.142 1.00 59.22 146 GLU A N 1
ATOM 1175 C CA . GLU A 1 146 ? -34.032 -13.041 26.760 1.00 59.22 146 GLU A CA 1
ATOM 1176 C C . GLU A 1 146 ? -33.994 -14.396 26.040 1.00 59.22 146 GLU A C 1
ATOM 1178 O O . GLU A 1 146 ? -35.021 -15.075 25.987 1.00 59.22 146 GLU A O 1
ATOM 1183 N N . SER A 1 147 ? -32.820 -14.795 25.522 1.00 53.50 147 SER A N 1
ATOM 1184 C CA . SER A 1 147 ? -32.220 -16.147 25.646 1.00 53.50 147 SER A CA 1
ATOM 1185 C C . SER A 1 147 ? -31.115 -16.433 24.599 1.00 53.50 147 SER A C 1
ATOM 1187 O O . SER A 1 147 ? -31.232 -17.422 23.885 1.00 53.50 147 SER A O 1
ATOM 1189 N N . GLN A 1 148 ? -30.033 -15.632 24.511 1.00 46.44 148 GLN A N 1
ATOM 1190 C CA . GLN A 1 148 ? -28.731 -16.025 23.898 1.00 46.44 148 GLN A CA 1
ATOM 1191 C C . GLN A 1 148 ? -27.596 -14.995 24.172 1.00 46.44 148 GLN A C 1
ATOM 1193 O O . GLN A 1 148 ? -26.875 -14.527 23.301 1.00 46.44 148 GLN A O 1
ATOM 1198 N N . ALA A 1 149 ? -27.398 -14.643 25.446 1.00 55.97 149 ALA A N 1
ATOM 1199 C CA . ALA A 1 149 ? -26.836 -13.350 25.862 1.00 55.97 149 ALA A CA 1
ATOM 1200 C C . ALA A 1 149 ? -25.317 -13.076 25.686 1.00 55.97 149 ALA A C 1
ATOM 1202 O O . ALA A 1 149 ? -24.891 -11.970 26.006 1.00 55.97 149 ALA A O 1
ATOM 1203 N N . VAL A 1 150 ? -24.476 -14.016 25.228 1.00 56.66 150 VAL A N 1
ATOM 1204 C CA . VAL A 1 150 ? -23.006 -13.788 25.152 1.00 56.66 150 VAL A CA 1
ATOM 1205 C C . VAL A 1 150 ? -22.494 -13.698 23.713 1.00 56.66 150 VAL A C 1
ATOM 1207 O O . VAL A 1 150 ? -21.782 -12.754 23.381 1.00 56.66 150 VAL A O 1
ATOM 1210 N N . GLU A 1 151 ? -22.887 -14.627 22.837 1.00 57.66 151 GLU A N 1
ATOM 1211 C CA . GLU A 1 151 ? -22.492 -14.585 21.418 1.00 57.66 151 GLU A CA 1
ATOM 1212 C C . GLU A 1 151 ? -23.164 -13.426 20.668 1.00 57.66 151 GLU A C 1
ATOM 1214 O O . GLU A 1 151 ? -22.553 -12.824 19.783 1.00 57.66 151 GLU A O 1
ATOM 1219 N N . GLU A 1 152 ? -24.386 -13.060 21.066 1.00 68.69 152 GLU A N 1
ATOM 1220 C CA . GLU A 1 152 ? -25.093 -11.900 20.523 1.00 68.69 152 GLU A CA 1
ATOM 1221 C C . GLU A 1 152 ? -24.386 -10.591 20.896 1.00 68.69 152 GLU A C 1
ATOM 1223 O O . GLU A 1 152 ? -24.151 -9.758 20.023 1.00 68.69 152 GLU A O 1
ATOM 1228 N N . GLN A 1 153 ? -23.953 -10.420 22.151 1.00 70.12 153 GLN A N 1
ATOM 1229 C CA . GLN A 1 153 ? -23.318 -9.176 22.602 1.00 70.12 153 GLN A CA 1
ATOM 1230 C C . GLN A 1 153 ? -21.968 -8.919 21.918 1.00 70.12 153 GLN A C 1
ATOM 1232 O O . GLN A 1 153 ? -21.709 -7.799 21.478 1.00 70.12 153 GLN A O 1
ATOM 1237 N N . ASP A 1 154 ? -21.118 -9.939 21.774 1.00 75.06 154 ASP A N 1
ATOM 1238 C CA . ASP A 1 154 ? -19.845 -9.807 21.049 1.00 75.06 154 ASP A CA 1
ATOM 1239 C C . ASP A 1 154 ? -20.067 -9.494 19.563 1.00 75.06 154 ASP A C 1
ATOM 1241 O O . ASP A 1 154 ? -19.320 -8.713 18.961 1.00 75.06 154 ASP A O 1
ATOM 1245 N N . PHE A 1 155 ? -21.119 -10.059 18.965 1.00 81.06 155 PHE A N 1
ATOM 1246 C CA . PHE A 1 155 ? -21.515 -9.749 17.597 1.00 81.06 155 PHE A CA 1
ATOM 1247 C C . PHE A 1 155 ? -21.990 -8.294 17.452 1.00 81.06 155 PHE A C 1
ATOM 1249 O O . PHE A 1 155 ? -21.541 -7.610 16.528 1.00 81.06 155 PHE A O 1
ATOM 1256 N N . TYR A 1 156 ? -22.814 -7.792 18.381 1.00 81.19 156 TYR A N 1
ATOM 1257 C CA . TYR A 1 156 ? -23.253 -6.391 18.410 1.00 81.19 156 TYR A CA 1
ATOM 1258 C C . TYR A 1 156 ? -22.094 -5.425 18.641 1.00 81.19 156 TYR A C 1
ATOM 1260 O O . TYR A 1 156 ? -21.950 -4.483 17.868 1.00 81.19 156 TYR A O 1
ATOM 1268 N N . ASN A 1 157 ? -21.214 -5.695 19.608 1.00 79.62 157 ASN A N 1
ATOM 1269 C CA . ASN A 1 157 ? -20.021 -4.880 19.850 1.00 79.62 157 ASN A CA 1
ATOM 1270 C C . ASN A 1 157 ? -19.137 -4.828 18.591 1.00 79.62 157 ASN A C 1
ATOM 1272 O O . ASN A 1 157 ? -18.642 -3.775 18.189 1.00 79.62 157 ASN A O 1
ATOM 1276 N N . LYS A 1 158 ? -18.960 -5.963 17.904 1.00 84.12 158 LYS A N 1
ATOM 1277 C CA . LYS A 1 158 ? -18.189 -6.013 16.655 1.00 84.12 158 LYS A CA 1
ATOM 1278 C C . LYS A 1 158 ? -18.867 -5.240 15.522 1.00 84.12 158 LYS A C 1
ATOM 1280 O O . LYS A 1 158 ? -18.170 -4.575 14.753 1.00 84.12 158 LYS A O 1
ATOM 1285 N N . LEU A 1 159 ? -20.193 -5.317 15.414 1.00 86.56 159 LEU A N 1
ATOM 1286 C CA . LEU A 1 159 ? -20.982 -4.541 14.455 1.00 86.56 159 LEU A CA 1
ATOM 1287 C C . LEU A 1 159 ? -20.896 -3.045 14.740 1.00 86.56 159 LEU A C 1
ATOM 1289 O O . LEU A 1 159 ? -20.598 -2.274 13.835 1.00 86.56 159 LEU A O 1
ATOM 1293 N N . GLU A 1 160 ? -21.109 -2.634 15.983 1.00 86.19 160 GLU A N 1
ATOM 1294 C CA . GLU A 1 160 ? -21.018 -1.243 16.413 1.00 86.19 160 GLU A CA 1
ATOM 1295 C C . GLU A 1 160 ? -19.615 -0.686 16.157 1.00 86.19 160 GLU A C 1
ATOM 1297 O O . GLU A 1 160 ? -19.464 0.379 15.559 1.00 86.19 160 GLU A O 1
ATOM 1302 N N . SER A 1 161 ? -18.573 -1.445 16.502 1.00 87.00 161 SER A N 1
ATOM 1303 C CA . SER A 1 161 ? -17.187 -1.051 16.247 1.00 87.00 161 SER A CA 1
ATOM 1304 C C . SER A 1 161 ? -16.928 -0.917 14.743 1.00 87.00 161 SER A C 1
ATOM 1306 O O . SER A 1 161 ? -16.252 0.013 14.303 1.00 87.00 161 SER A O 1
ATOM 1308 N N . PHE A 1 162 ? -17.519 -1.799 13.928 1.00 89.75 162 PHE A N 1
ATOM 1309 C CA . PHE A 1 162 ? -17.456 -1.721 12.471 1.00 89.75 162 PHE A CA 1
ATOM 1310 C C . PHE A 1 162 ? -18.209 -0.517 11.895 1.00 89.75 162 PHE A C 1
ATOM 1312 O O . PHE A 1 162 ? -17.704 0.112 10.965 1.00 89.75 162 PHE A O 1
ATOM 1319 N N . PHE A 1 163 ? -19.376 -0.160 12.432 1.00 89.19 163 PHE A N 1
ATOM 1320 C CA . PHE A 1 163 ? -20.127 1.023 11.999 1.00 89.19 163 PHE A CA 1
ATOM 1321 C C . PHE A 1 163 ? -19.454 2.329 12.428 1.00 89.19 163 PHE A C 1
ATOM 1323 O O . PHE A 1 163 ? -19.476 3.303 11.677 1.00 89.19 163 PHE A O 1
ATOM 1330 N N . ASN A 1 164 ? -18.796 2.327 13.588 1.00 90.12 164 ASN A N 1
ATOM 1331 C CA . ASN A 1 164 ? -18.133 3.498 14.160 1.00 90.12 164 ASN A CA 1
ATOM 1332 C C . ASN A 1 164 ? -16.642 3.608 13.793 1.00 90.12 164 ASN A C 1
ATOM 1334 O O . ASN A 1 164 ? -15.960 4.539 14.236 1.00 90.12 164 ASN A O 1
ATOM 1338 N N . ARG A 1 165 ? -16.113 2.690 12.969 1.00 93.50 165 ARG A N 1
ATOM 1339 C CA . ARG A 1 165 ? -14.721 2.753 12.503 1.00 93.50 165 ARG A CA 1
ATOM 1340 C C . ARG A 1 165 ? -14.477 4.002 11.658 1.00 93.50 165 ARG A C 1
ATOM 1342 O O . ARG A 1 165 ? -15.287 4.388 10.815 1.00 93.50 165 ARG A O 1
ATOM 1349 N N . LYS A 1 166 ? -13.307 4.609 11.830 1.00 91.56 166 LYS A N 1
ATOM 1350 C CA . LYS A 1 166 ? -12.896 5.823 11.112 1.00 91.56 166 LYS A CA 1
ATOM 1351 C C . LYS A 1 166 ? -11.800 5.490 10.105 1.00 91.56 166 LYS A C 1
ATOM 1353 O O . LYS A 1 166 ? -10.919 4.682 10.391 1.00 91.56 166 LYS A O 1
ATOM 1358 N N . LEU A 1 167 ? -11.838 6.112 8.925 1.00 92.44 167 LEU A N 1
ATOM 1359 C CA . LEU A 1 167 ? -10.743 6.010 7.957 1.00 92.44 167 LEU A CA 1
ATOM 1360 C C . LEU A 1 167 ? -9.533 6.776 8.511 1.00 92.44 167 LEU A C 1
ATOM 1362 O O . LEU A 1 167 ? -9.565 7.998 8.615 1.00 92.44 167 LEU A O 1
ATOM 1366 N N . ALA A 1 168 ? -8.492 6.045 8.897 1.00 90.88 168 ALA A N 1
ATOM 1367 C CA . ALA A 1 168 ? -7.276 6.584 9.502 1.00 90.88 168 ALA A CA 1
ATOM 1368 C C . ALA A 1 168 ? -6.174 6.856 8.468 1.00 90.88 168 ALA A C 1
ATOM 1370 O O . ALA A 1 168 ? -5.280 7.665 8.700 1.00 90.88 168 ALA A O 1
ATOM 1371 N N . GLY A 1 169 ? -6.231 6.189 7.315 1.00 91.06 169 GLY A N 1
ATOM 1372 C CA . GLY A 1 169 ? -5.261 6.364 6.243 1.00 91.06 169 GLY A CA 1
ATOM 1373 C C . GLY A 1 169 ? -5.679 5.642 4.972 1.00 91.06 169 GLY A C 1
ATOM 1374 O O . GLY A 1 169 ? -6.582 4.803 4.969 1.00 91.06 169 GLY A O 1
ATOM 1375 N N . LYS A 1 170 ? -5.019 5.984 3.869 1.00 92.88 170 LYS A N 1
ATOM 1376 C CA . LYS A 1 170 ? -5.297 5.421 2.549 1.00 92.88 170 LYS A CA 1
ATOM 1377 C C . LYS A 1 170 ? -4.034 5.459 1.707 1.00 92.88 170 LYS A C 1
ATOM 1379 O O . LYS A 1 170 ? -3.360 6.476 1.685 1.00 92.88 170 LYS A O 1
ATOM 1384 N N . ILE A 1 171 ? -3.764 4.390 0.972 1.00 94.44 171 ILE A N 1
ATOM 1385 C CA . ILE A 1 171 ? -2.695 4.311 -0.026 1.00 94.44 171 ILE A CA 1
ATOM 1386 C C . ILE A 1 171 ? -3.348 4.027 -1.378 1.00 94.44 171 ILE A C 1
ATOM 1388 O O . ILE A 1 171 ? -4.236 3.174 -1.461 1.00 94.44 171 ILE A O 1
ATOM 1392 N N . ILE A 1 172 ? -2.927 4.738 -2.424 1.00 95.50 172 ILE A N 1
ATOM 1393 C CA . ILE A 1 172 ? -3.356 4.473 -3.802 1.00 95.50 172 ILE A CA 1
ATOM 1394 C C . ILE A 1 172 ? -2.255 3.689 -4.512 1.00 95.50 172 ILE A C 1
ATOM 1396 O O . ILE A 1 172 ? -1.118 4.151 -4.599 1.00 95.50 172 ILE A O 1
ATOM 1400 N N . ILE A 1 173 ? -2.601 2.515 -5.033 1.00 96.31 173 ILE A N 1
ATOM 1401 C CA . ILE A 1 173 ? -1.744 1.746 -5.933 1.00 96.31 173 ILE A CA 1
ATOM 1402 C C . ILE A 1 173 ? -2.171 2.053 -7.364 1.00 96.31 173 ILE A C 1
ATOM 1404 O O . ILE A 1 173 ? -3.333 1.841 -7.715 1.00 96.31 173 ILE A O 1
ATOM 1408 N N . LEU A 1 174 ? -1.245 2.579 -8.160 1.00 96.19 174 LEU A N 1
ATOM 1409 C CA . LEU A 1 174 ? -1.522 3.044 -9.518 1.00 96.19 174 LEU A CA 1
ATOM 1410 C C . LEU A 1 174 ? -1.819 1.885 -10.475 1.00 96.19 174 LEU A C 1
ATOM 1412 O O . LEU A 1 174 ? -1.266 0.791 -10.329 1.00 96.19 174 LEU A O 1
ATOM 1416 N N . GLN A 1 175 ? -2.660 2.149 -11.480 1.00 96.50 175 GLN A N 1
ATOM 1417 C CA . GLN A 1 175 ? -2.859 1.255 -12.622 1.00 96.50 175 GLN A CA 1
ATOM 1418 C C . GLN A 1 175 ? -1.501 0.826 -13.202 1.00 96.50 175 GLN A C 1
ATOM 1420 O O . GLN A 1 175 ? -0.623 1.662 -13.414 1.00 96.50 175 GLN A O 1
ATOM 1425 N N . ASN A 1 176 ? -1.333 -0.465 -13.491 1.00 94.69 176 ASN A N 1
ATOM 1426 C CA . ASN A 1 176 ? -0.047 -1.017 -13.936 1.00 94.69 176 ASN A CA 1
ATOM 1427 C C . ASN A 1 176 ? -0.174 -2.052 -15.065 1.00 94.69 176 ASN A C 1
ATOM 1429 O O . ASN A 1 176 ? 0.792 -2.758 -15.361 1.00 94.69 176 ASN A O 1
ATOM 1433 N N . ASP A 1 177 ? -1.354 -2.184 -15.671 1.00 94.44 177 ASP A N 1
ATOM 1434 C CA . ASP A 1 177 ? -1.608 -3.144 -16.739 1.00 94.44 177 ASP A CA 1
ATOM 1435 C C . ASP A 1 177 ? -0.956 -2.759 -18.082 1.00 94.44 177 ASP A C 1
ATOM 1437 O O . ASP A 1 177 ? -0.308 -1.723 -18.257 1.00 94.44 177 ASP A O 1
ATOM 1441 N N . SER A 1 178 ? -1.145 -3.620 -19.083 1.00 91.38 178 SER A N 1
ATOM 1442 C CA . SER A 1 178 ? -0.603 -3.428 -20.436 1.00 91.38 178 SER A CA 1
ATOM 1443 C C . SER A 1 178 ? -1.046 -2.140 -21.147 1.00 91.38 178 SER A C 1
ATOM 1445 O O . SER A 1 178 ? -0.398 -1.751 -22.116 1.00 91.38 178 SER A O 1
ATOM 1447 N N . ARG A 1 179 ? -2.111 -1.462 -20.692 1.00 92.31 179 ARG A N 1
ATOM 1448 C CA . ARG A 1 179 ? -2.591 -0.217 -21.320 1.00 92.31 179 ARG A CA 1
ATOM 1449 C C . ARG A 1 179 ? -1.724 0.980 -20.943 1.00 92.31 179 ARG A C 1
ATOM 1451 O O . ARG A 1 179 ? -1.601 1.918 -21.731 1.00 92.31 179 ARG A O 1
ATOM 1458 N N . VAL A 1 180 ? -1.130 0.952 -19.751 1.00 90.12 180 VAL A N 1
ATOM 1459 C CA . VAL A 1 180 ? -0.278 2.034 -19.234 1.00 90.12 180 VAL A CA 1
ATOM 1460 C C . VAL A 1 180 ? 1.211 1.700 -19.297 1.00 90.12 180 VAL A C 1
ATOM 1462 O O . VAL A 1 180 ? 2.021 2.613 -19.475 1.00 90.12 180 VAL A O 1
ATOM 1465 N N . ARG A 1 181 ? 1.583 0.413 -19.244 1.00 87.44 181 ARG A N 1
ATOM 1466 C CA . ARG A 1 181 ? 2.973 -0.030 -19.429 1.00 87.44 181 ARG A CA 1
ATOM 1467 C C . ARG A 1 181 ? 3.460 0.267 -20.843 1.00 87.44 181 ARG A C 1
ATOM 1469 O O . ARG A 1 181 ? 2.815 -0.090 -21.826 1.00 87.44 181 ARG A O 1
ATOM 1476 N N . LYS A 1 182 ? 4.634 0.893 -20.953 1.00 82.06 182 LYS A N 1
ATOM 1477 C CA . LYS A 1 182 ? 5.244 1.249 -22.240 1.00 82.06 182 LYS A CA 1
ATOM 1478 C C . LYS A 1 182 ? 6.686 0.786 -22.295 1.00 82.06 182 LYS A C 1
ATOM 1480 O O . LYS A 1 182 ? 7.493 1.161 -21.450 1.00 82.06 182 LYS A O 1
ATOM 1485 N N . GLU A 1 183 ? 7.017 0.049 -23.345 1.00 76.62 183 GLU A N 1
ATOM 1486 C CA . GLU A 1 183 ? 8.406 -0.179 -23.714 1.00 76.62 183 GLU A CA 1
ATOM 1487 C C . GLU A 1 183 ? 8.963 1.097 -24.353 1.00 76.62 183 GLU A C 1
ATOM 1489 O O . GLU A 1 183 ? 8.358 1.681 -25.257 1.00 76.62 183 GLU A O 1
ATOM 1494 N N . LYS A 1 184 ? 10.109 1.563 -23.858 1.00 77.31 184 LYS A N 1
ATOM 1495 C CA . LYS A 1 184 ? 10.788 2.747 -24.383 1.00 77.31 184 LYS A CA 1
ATOM 1496 C C . LYS A 1 184 ? 12.220 2.393 -24.739 1.00 77.31 184 LYS A C 1
ATOM 1498 O O . LYS A 1 184 ? 12.931 1.780 -23.950 1.00 77.31 184 LYS A O 1
ATOM 1503 N N . LYS A 1 185 ? 12.647 2.831 -25.922 1.00 74.06 185 LYS A N 1
ATOM 1504 C CA . LYS A 1 185 ? 14.043 2.745 -26.349 1.00 74.06 185 LYS A CA 1
ATOM 1505 C C . LYS A 1 185 ? 14.783 3.958 -25.802 1.00 74.06 185 LYS A C 1
ATOM 1507 O O . LYS A 1 185 ? 14.417 5.090 -26.113 1.00 74.06 185 LYS A O 1
ATOM 1512 N N . PHE A 1 186 ? 15.806 3.715 -24.996 1.00 73.81 186 PHE A N 1
ATOM 1513 C CA . PHE A 1 186 ? 16.686 4.753 -24.472 1.00 73.81 186 PHE A CA 1
ATOM 1514 C C . PHE A 1 186 ? 18.049 4.672 -25.159 1.00 73.81 186 PHE A C 1
ATOM 1516 O O . PHE A 1 186 ? 18.498 3.595 -25.543 1.00 73.81 186 PHE A O 1
ATOM 1523 N N . VAL A 1 187 ? 18.703 5.822 -25.311 1.00 78.00 187 VAL A N 1
ATOM 1524 C CA . VAL A 1 187 ? 20.090 5.922 -25.775 1.00 78.00 187 VAL A CA 1
ATOM 1525 C C . VAL A 1 187 ? 20.869 6.661 -24.701 1.00 78.00 187 VAL A C 1
ATOM 1527 O O . VAL A 1 187 ? 20.492 7.762 -24.304 1.00 78.00 187 VAL A O 1
ATOM 1530 N N . LEU A 1 188 ? 21.953 6.052 -24.233 1.00 79.81 188 LEU A N 1
ATOM 1531 C CA . LEU A 1 188 ? 22.887 6.696 -23.322 1.00 79.81 188 LEU A CA 1
ATOM 1532 C C . LEU A 1 188 ? 23.927 7.456 -24.143 1.00 79.81 188 LEU A C 1
ATOM 1534 O O . LEU A 1 188 ? 24.678 6.857 -24.913 1.00 79.81 188 LEU A O 1
ATOM 1538 N N . VAL A 1 189 ? 23.952 8.780 -23.996 1.00 83.62 189 VAL A N 1
ATOM 1539 C CA . VAL A 1 189 ? 24.865 9.660 -24.734 1.00 83.62 189 VAL A CA 1
ATOM 1540 C C . VAL A 1 189 ? 25.963 10.139 -23.786 1.00 83.62 189 VAL A C 1
ATOM 1542 O O . VAL A 1 189 ? 25.660 10.869 -22.840 1.00 83.62 189 VAL A O 1
ATOM 1545 N N . PRO A 1 190 ? 27.231 9.742 -23.990 1.00 84.31 190 PRO A N 1
ATOM 1546 C CA . PRO A 1 190 ? 28.330 10.264 -23.194 1.00 84.31 190 PRO A CA 1
ATOM 1547 C C . PRO A 1 190 ? 28.556 11.736 -23.552 1.00 84.31 190 PRO A C 1
ATOM 1549 O O . PRO A 1 190 ? 28.644 12.091 -24.727 1.00 84.31 190 PRO A O 1
ATOM 1552 N N . VAL A 1 191 ? 28.648 12.596 -22.539 1.00 86.19 191 VAL A N 1
ATOM 1553 C CA . VAL A 1 191 ? 28.877 14.035 -22.723 1.00 86.19 191 VAL A CA 1
ATOM 1554 C C . VAL A 1 191 ? 30.306 14.376 -22.323 1.00 86.19 191 VAL A C 1
ATOM 1556 O O . VAL A 1 191 ? 30.811 13.892 -21.310 1.00 86.19 191 VAL A O 1
ATOM 1559 N N . MET A 1 192 ? 30.953 15.213 -23.128 1.00 87.31 192 MET A N 1
ATOM 1560 C CA . MET A 1 192 ? 32.259 15.789 -22.833 1.00 87.31 192 MET A CA 1
ATOM 1561 C C . MET A 1 192 ? 32.060 17.095 -22.066 1.00 87.31 192 MET A C 1
ATOM 1563 O O . MET A 1 192 ? 31.305 17.964 -22.499 1.00 87.31 192 MET A O 1
ATOM 1567 N N . THR A 1 193 ? 32.700 17.222 -20.907 1.00 86.75 193 THR A N 1
ATOM 1568 C CA . THR A 1 193 ? 32.552 18.397 -20.038 1.00 86.75 193 THR A CA 1
ATOM 1569 C C . THR A 1 193 ? 33.904 18.933 -19.595 1.00 86.75 193 THR A C 1
ATOM 1571 O O . THR A 1 193 ? 34.831 18.169 -19.324 1.00 86.75 193 THR A O 1
ATOM 1574 N N . ASN A 1 194 ? 33.988 20.260 -19.482 1.00 84.94 194 ASN A N 1
ATOM 1575 C CA . ASN A 1 194 ? 35.146 20.975 -18.959 1.00 84.94 194 ASN A CA 1
ATOM 1576 C C . ASN A 1 194 ? 34.687 21.981 -17.896 1.00 84.94 194 ASN A C 1
ATOM 1578 O O . ASN A 1 194 ? 34.487 23.164 -18.158 1.00 84.94 194 ASN A O 1
ATOM 1582 N N . ILE A 1 195 ? 34.459 21.478 -16.682 1.00 80.06 195 ILE A N 1
ATOM 1583 C CA . ILE A 1 195 ? 33.819 22.232 -15.588 1.00 80.06 195 ILE A CA 1
ATOM 1584 C C . ILE A 1 195 ? 34.700 23.400 -15.107 1.00 80.06 195 ILE A C 1
ATOM 1586 O O . ILE A 1 195 ? 34.189 24.387 -14.585 1.00 80.06 195 ILE A O 1
ATOM 1590 N N . HIS A 1 196 ? 36.017 23.313 -15.310 1.00 84.19 196 HIS A N 1
ATOM 1591 C CA . HIS A 1 196 ? 36.981 24.326 -14.871 1.00 84.19 196 HIS A CA 1
ATOM 1592 C C . HIS A 1 196 ? 37.556 25.171 -16.016 1.00 84.19 196 HIS A C 1
ATOM 1594 O O . HIS A 1 196 ? 38.420 26.007 -15.766 1.00 84.19 196 HIS A O 1
ATOM 1600 N N . ASN A 1 197 ? 37.083 24.969 -17.252 1.00 80.94 197 ASN A N 1
ATOM 1601 C CA . ASN A 1 197 ? 37.591 25.615 -18.466 1.00 80.94 197 ASN A CA 1
ATOM 1602 C C . ASN A 1 197 ? 39.129 25.540 -18.602 1.00 80.94 197 ASN A C 1
ATOM 1604 O O . ASN A 1 197 ? 39.788 26.502 -18.996 1.00 80.94 197 ASN A O 1
ATOM 1608 N N . ILE A 1 198 ? 39.711 24.398 -18.219 1.00 83.38 198 ILE A N 1
ATOM 1609 C CA . ILE A 1 198 ? 41.155 24.149 -18.293 1.00 83.38 198 ILE A CA 1
ATOM 1610 C C . ILE A 1 198 ? 41.438 23.435 -19.612 1.00 83.38 198 ILE A C 1
ATOM 1612 O O . ILE A 1 198 ? 40.906 22.352 -19.861 1.00 83.38 198 ILE A O 1
ATOM 1616 N N . VAL A 1 199 ? 42.288 24.028 -20.451 1.00 82.38 199 VAL A N 1
ATOM 1617 C CA . VAL A 1 199 ? 42.689 23.456 -21.744 1.00 82.38 199 VAL A CA 1
ATOM 1618 C C . VAL A 1 199 ? 43.270 22.050 -21.543 1.00 82.38 199 VAL A C 1
ATOM 1620 O O . VAL A 1 199 ? 44.181 21.863 -20.740 1.00 82.38 199 VAL A O 1
ATOM 1623 N N . GLY A 1 200 ? 42.730 21.063 -22.265 1.00 78.94 200 GLY A N 1
ATOM 1624 C CA . GLY A 1 200 ? 43.179 19.666 -22.223 1.00 78.94 200 GLY A CA 1
ATOM 1625 C C . GLY A 1 200 ? 42.630 18.822 -21.065 1.00 78.94 200 GLY A C 1
ATOM 1626 O O . GLY A 1 200 ? 43.028 17.668 -20.934 1.00 78.94 200 GLY A O 1
ATOM 1627 N N . ASN A 1 201 ? 41.725 19.356 -20.236 1.00 82.25 201 ASN A N 1
ATOM 1628 C CA . ASN A 1 201 ? 41.147 18.642 -19.087 1.00 82.25 201 ASN A CA 1
ATOM 1629 C C . ASN A 1 201 ? 39.690 18.210 -19.316 1.00 82.25 201 ASN A C 1
ATOM 1631 O O . ASN A 1 201 ? 38.867 18.187 -18.395 1.00 82.25 201 ASN A O 1
ATOM 1635 N N . ASP A 1 202 ? 39.354 17.910 -20.565 1.00 85.12 202 ASP A N 1
ATOM 1636 C CA . ASP A 1 202 ? 38.019 17.472 -20.927 1.00 85.12 202 ASP A CA 1
ATOM 1637 C C . ASP A 1 202 ? 37.761 16.062 -20.389 1.00 85.12 202 ASP A C 1
ATOM 1639 O O . ASP A 1 202 ? 38.553 15.137 -20.586 1.00 85.12 202 ASP A O 1
ATOM 1643 N N . LYS A 1 203 ? 36.627 15.882 -19.712 1.00 84.94 203 LYS A N 1
ATOM 1644 C CA . LYS A 1 203 ? 36.193 14.576 -19.213 1.00 84.94 203 LYS A CA 1
ATOM 1645 C C . LYS A 1 203 ? 35.004 14.093 -20.017 1.00 84.94 203 LYS A C 1
ATOM 1647 O O . LYS A 1 203 ? 33.984 14.778 -20.092 1.00 84.94 203 LYS A O 1
ATOM 1652 N N . ILE A 1 204 ? 35.133 12.901 -20.587 1.00 86.56 204 ILE A N 1
ATOM 1653 C CA . ILE A 1 204 ? 34.044 12.205 -21.267 1.00 86.56 204 ILE A CA 1
ATOM 1654 C C . ILE A 1 204 ? 33.323 11.337 -20.236 1.00 86.56 204 ILE A C 1
ATOM 1656 O O . ILE A 1 204 ? 33.950 10.543 -19.533 1.00 86.56 204 ILE A O 1
ATOM 1660 N N . GLY A 1 205 ? 32.004 11.500 -20.135 1.00 82.62 205 GLY A N 1
ATOM 1661 C CA . GLY A 1 205 ? 31.166 10.621 -19.324 1.00 82.62 205 GLY A CA 1
ATOM 1662 C C . GLY A 1 205 ? 31.251 9.169 -19.800 1.00 82.62 205 GLY A C 1
ATOM 1663 O O . GLY A 1 205 ? 31.387 8.895 -20.990 1.00 82.62 205 GLY A O 1
ATOM 1664 N N . SER A 1 206 ? 31.148 8.222 -18.875 1.00 84.06 206 SER A N 1
ATOM 1665 C CA . SER A 1 206 ? 31.077 6.796 -19.197 1.00 84.06 206 SER A CA 1
ATOM 1666 C C . SER A 1 206 ? 29.909 6.163 -18.456 1.00 84.06 206 SER A C 1
ATOM 1668 O O . SER A 1 206 ? 29.493 6.666 -17.416 1.00 84.06 206 SER A O 1
ATOM 1670 N N . PHE A 1 207 ? 29.381 5.078 -19.017 1.00 80.88 207 PHE A N 1
ATOM 1671 C CA . PHE A 1 207 ? 28.318 4.287 -18.405 1.00 80.88 207 PHE A CA 1
ATOM 1672 C C . PHE A 1 207 ? 28.851 2.889 -18.116 1.00 80.88 207 PHE A C 1
ATOM 1674 O O . PHE A 1 207 ? 29.522 2.280 -18.965 1.00 80.88 207 PHE A O 1
ATOM 1681 N N . SER A 1 208 ? 28.537 2.389 -16.929 1.00 77.75 208 SER A N 1
ATOM 1682 C CA . SER A 1 208 ? 28.769 1.011 -16.515 1.00 77.75 208 SER A CA 1
ATOM 1683 C C . SER A 1 208 ? 27.999 0.023 -17.401 1.00 77.75 208 SER A C 1
ATOM 1685 O O . SER A 1 208 ? 27.064 0.389 -18.116 1.00 77.75 208 SER A O 1
ATOM 1687 N N . LEU A 1 209 ? 28.396 -1.252 -17.366 1.00 70.31 209 LEU A N 1
ATOM 1688 C CA . LEU A 1 209 ? 27.662 -2.323 -18.054 1.00 70.31 209 LEU A CA 1
ATOM 1689 C C . LEU A 1 209 ? 26.212 -2.417 -17.557 1.00 70.31 209 LEU A C 1
ATOM 1691 O O . LEU A 1 209 ? 25.305 -2.540 -18.368 1.00 70.31 209 LEU A O 1
ATOM 1695 N N . ILE A 1 210 ? 25.994 -2.233 -16.252 1.00 70.06 210 ILE A N 1
ATOM 1696 C CA . ILE A 1 210 ? 24.665 -2.280 -15.628 1.00 70.06 210 ILE A CA 1
ATOM 1697 C C . ILE A 1 210 ? 23.750 -1.179 -16.185 1.00 70.06 210 ILE A C 1
ATOM 1699 O O . ILE A 1 210 ? 22.606 -1.452 -16.538 1.00 70.06 210 ILE A O 1
ATOM 1703 N N . GLU A 1 211 ? 24.248 0.054 -16.322 1.00 67.38 211 GLU A N 1
ATOM 1704 C CA . GLU A 1 211 ? 23.461 1.173 -16.869 1.00 67.38 211 GLU A CA 1
ATOM 1705 C C . GLU A 1 211 ? 23.075 0.956 -18.337 1.00 67.38 211 GLU A C 1
ATOM 1707 O O . GLU A 1 211 ? 22.008 1.386 -18.772 1.00 67.38 211 GLU A O 1
ATOM 1712 N N . LYS A 1 212 ? 23.926 0.268 -19.106 1.00 69.38 212 LYS A N 1
ATOM 1713 C CA . LYS A 1 212 ? 23.691 -0.018 -20.529 1.00 69.38 212 LYS A CA 1
ATOM 1714 C C . LYS A 1 212 ? 22.684 -1.142 -20.764 1.00 69.38 212 LYS A C 1
ATOM 1716 O O . LYS A 1 212 ? 22.217 -1.284 -21.891 1.00 69.38 212 LYS A O 1
ATOM 1721 N N . GLU A 1 213 ? 22.372 -1.939 -19.744 1.00 63.50 213 GLU A N 1
ATOM 1722 C CA . GLU A 1 213 ? 21.729 -3.237 -19.936 1.00 63.50 213 GLU A CA 1
ATOM 1723 C C . GLU A 1 213 ? 20.231 -3.297 -19.660 1.00 63.50 213 GLU A C 1
ATOM 1725 O O . GLU A 1 213 ? 19.682 -4.322 -20.030 1.00 63.50 213 GLU A O 1
ATOM 1730 N N . ASN A 1 214 ? 19.564 -2.282 -19.081 1.00 58.00 214 ASN A N 1
ATOM 1731 C CA . ASN A 1 214 ? 18.109 -2.016 -19.206 1.00 58.00 214 ASN A CA 1
ATOM 1732 C C . ASN A 1 214 ? 17.614 -0.970 -18.183 1.00 58.00 214 ASN A C 1
ATOM 1734 O O . ASN A 1 214 ? 17.977 -1.014 -17.011 1.00 58.00 214 ASN A O 1
ATOM 1738 N N . TYR A 1 215 ? 16.678 -0.110 -18.60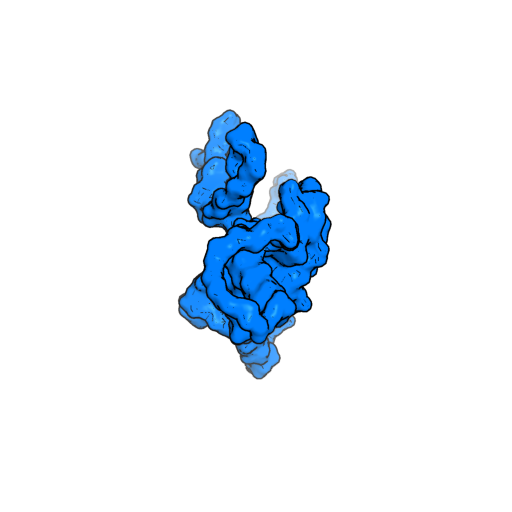0 1.00 56.72 215 TYR A N 1
ATOM 1739 C CA . TYR A 1 215 ? 15.859 0.715 -17.702 1.00 56.72 215 TYR A CA 1
ATOM 1740 C C . TYR A 1 215 ? 14.403 0.258 -17.780 1.00 56.72 215 TYR A C 1
ATOM 1742 O O . TYR A 1 215 ? 13.783 0.337 -18.839 1.00 56.72 215 TYR A O 1
ATOM 1750 N N . VAL A 1 216 ? 13.840 -0.177 -16.653 1.00 51.44 216 VAL A N 1
ATOM 1751 C CA . VAL A 1 216 ? 12.407 -0.467 -16.530 1.00 51.44 216 VAL A CA 1
ATOM 1752 C C . VAL A 1 216 ? 11.810 0.595 -15.613 1.00 51.44 216 VAL A C 1
ATOM 1754 O O . VAL A 1 216 ? 12.064 0.589 -14.412 1.00 51.44 216 VAL A O 1
ATOM 1757 N N . SER A 1 217 ? 11.074 1.548 -16.190 1.00 43.88 217 SER A N 1
ATOM 1758 C CA . SER A 1 217 ? 10.297 2.518 -15.410 1.00 43.88 217 SER A CA 1
ATOM 1759 C C . SER A 1 217 ? 8.923 1.924 -15.112 1.00 43.88 217 SER A C 1
ATOM 1761 O O . SER A 1 217 ? 8.298 1.434 -16.059 1.00 43.88 217 SER A O 1
ATOM 1763 N N . PRO A 1 218 ? 8.446 1.979 -13.857 1.00 41.19 218 PRO A N 1
ATOM 1764 C CA . PRO A 1 218 ? 7.024 1.851 -13.569 1.00 41.19 218 PRO A CA 1
ATOM 1765 C C . PRO A 1 218 ? 6.211 2.976 -14.223 1.00 41.19 218 PRO A C 1
ATOM 1767 O O . PRO A 1 218 ? 6.816 4.010 -14.614 1.00 41.19 218 PRO A O 1
#

Secondary structure (DSSP, 8-state):
---TT-TT--HHHHHHTTS-EEEE--S-TTS--EEEE--EE----HHHHHHHHTSTT--SSPPP-EEEEEEEEEESS-EEEEEEE--TTTEEES-SEES--S-EEEEEEEEEEEEE-S--SS-EEEEEEEEEPPPTT---------S-TTHHHHHHHHHHHHHS-EEEEEEEEPP-STTT-----------EE-TT--TT--EE----HHHHS-----

Sequence (218 aa):
MDLTRGTTGTACLKLKTQYHQHCIKRKDITNTNTEYFVPYLSLFSKEFVDKLATSPNRPVILPQYEAEIQLLIEIEENIDKLEFEYNKDIFKLDKNVLSNKTVTSLTKGETIKITCLKDLDSDKEIKIYAYPKIDSSEPEMLLGSESQAVEEQDFYNKLESFFNRKLAGKIIILQNDSRVRKEKKFVLVPVMTNIHNIVGNDKIGSFSLIEKENYVSP

pLDDT: mean 81.46, std 15.85, range [39.31, 98.38]

Foldsee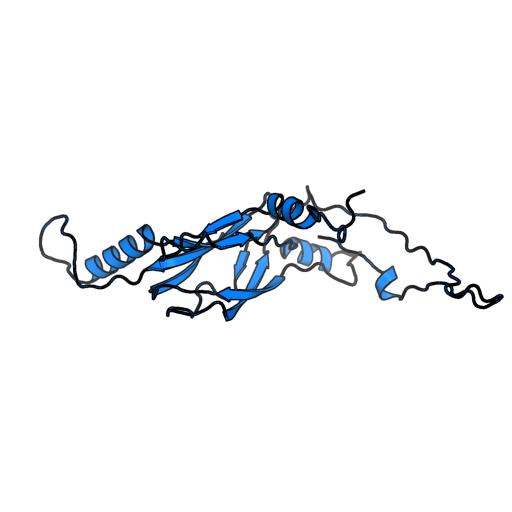k 3Di:
DQPCDDPVHCPVVVVLVVFDWDFDDDPDPPDDTDTDGAAEDEFAAPVVQVVLCPDPLRFPDTTGQKDKDWDWDADQAFFPWKAKDFDPVFKDKPDGTFPDGHGDHGDTGDIIMIGGHDAAPFKTKIWIKTFHDDDPPDDPDDDDDDDDPPVVVVVVSVVVSVVPIDGRGMYIYGGHDPVPFDDDDDDDDWDWDDPPPDPPPIDTDDDDPSRVRDDGDD

Organism: NCBI:txid1004260

Radius of gyration: 25.38 Å; chains: 1; bounding box: 80×52×56 Å